Protein AF-A0A0F4YRK4-F1 (afdb_monomer_lite)

Sequence (202 aa):
MFDPAYMRRYLRVLYQGEFHKFCKPNEAAALVVSEIYHEVLSYWKWRMVKNECEYVKDVHGRFQDSIRQGERLPPVYYCALDALELLLANEVIHWNNFLFQAIAKRPGFRHHWRVSRRDAESVFLQRQTPANTKEAFDKDPLDWCLIQLLGSQEAQTNFDHAMLIAFLQNHLDTSSKEEKARVDEILYQKLSDWQLFMKCLP

Foldseek 3Di:
DDDPVVVVVVVVQLPPFCLLVPDDPVRNVVVVVVVVVVVVVLVVLVVVLVVLVVVLVVVCVVCVVVDDPPDDDDPVSVVSVVVSQVSLLVVLLVLLVVLVVVLCRFPLNVVQWDWDDPDPHDIDIDGPDDLPDPVNCVVQVLVSLSNLLSDRPPPPPGDDNVVSVVVNVVCLVPDDPSSVCSCPPVSVVSVVSSVVSVVVHD

Radius of gyration: 20.2 Å; chains: 1; bounding box: 54×47×51 Å

Organism: Rasamsonia emersonii (strain ATCC 16479 / CBS 393.64 / IMI 116815) (NCBI:txid1408163)

pLDDT: mean 85.25, std 8.9, range [46.38, 96.0]

Structure (mmCIF, N/CA/C/O backbone):
data_AF-A0A0F4YRK4-F1
#
_entry.id   AF-A0A0F4YRK4-F1
#
loop_
_atom_site.group_PDB
_atom_site.id
_atom_site.type_symbol
_atom_site.label_atom_id
_atom_site.label_alt_id
_atom_site.label_comp_id
_atom_site.label_asym_id
_atom_site.label_entity_id
_atom_site.label_seq_id
_atom_site.pdbx_PDB_ins_code
_atom_site.Cartn_x
_atom_site.Cartn_y
_atom_site.Cartn_z
_atom_site.occupancy
_atom_site.B_iso_or_equiv
_atom_site.auth_seq_id
_atom_site.auth_comp_id
_atom_site.auth_asym_id
_atom_site.auth_atom_id
_atom_site.pdbx_PDB_model_num
ATOM 1 N N . MET A 1 1 ? -8.217 -23.974 4.076 1.00 46.38 1 MET A N 1
ATOM 2 C CA . MET A 1 1 ? -7.535 -25.026 3.290 1.00 46.38 1 MET A CA 1
ATOM 3 C C . MET A 1 1 ? -6.998 -24.357 2.034 1.00 46.38 1 MET A C 1
ATOM 5 O O . MET A 1 1 ? -7.797 -23.795 1.301 1.00 46.38 1 MET A O 1
ATOM 9 N N . PHE A 1 2 ? -5.675 -24.290 1.858 1.00 61.16 2 PHE A N 1
ATOM 10 C CA . PHE A 1 2 ? -5.059 -23.645 0.690 1.00 61.16 2 PHE A CA 1
ATOM 11 C C . PHE A 1 2 ? -5.323 -24.483 -0.566 1.00 61.16 2 PHE A C 1
ATOM 13 O O . PHE A 1 2 ? -5.005 -25.671 -0.572 1.00 61.16 2 PHE A O 1
ATOM 20 N N . ASP A 1 3 ? -5.894 -23.881 -1.611 1.00 82.94 3 ASP A N 1
ATOM 21 C CA . ASP A 1 3 ? -6.058 -24.536 -2.911 1.00 82.94 3 ASP A CA 1
ATOM 22 C C . ASP A 1 3 ? -4.687 -24.678 -3.614 1.00 82.94 3 ASP A C 1
ATOM 24 O O . ASP A 1 3 ? -4.018 -23.671 -3.884 1.00 82.94 3 ASP A O 1
ATOM 28 N N . PRO A 1 4 ? -4.238 -25.905 -3.943 1.00 84.19 4 PRO A N 1
ATOM 29 C CA . PRO A 1 4 ? -2.977 -26.120 -4.648 1.00 84.19 4 PRO A CA 1
ATOM 30 C C . PRO A 1 4 ? -2.921 -25.485 -6.045 1.00 84.19 4 PRO A C 1
ATOM 32 O O . PRO A 1 4 ? -1.828 -25.200 -6.545 1.00 84.19 4 PRO A O 1
ATOM 35 N N . ALA A 1 5 ? -4.058 -25.297 -6.725 1.00 86.19 5 ALA A N 1
ATOM 36 C CA . ALA A 1 5 ? -4.077 -24.623 -8.023 1.00 86.19 5 ALA A CA 1
ATOM 37 C C . ALA A 1 5 ? -3.799 -23.121 -7.862 1.00 86.19 5 ALA A C 1
ATOM 39 O O . ALA A 1 5 ? -2.906 -22.596 -8.536 1.00 86.19 5 ALA A O 1
ATOM 40 N N . TYR A 1 6 ? -4.464 -22.472 -6.903 1.00 81.94 6 TYR A N 1
ATOM 41 C CA . TYR A 1 6 ? -4.182 -21.095 -6.501 1.00 81.94 6 TYR A CA 1
ATOM 42 C C . TYR A 1 6 ? -2.709 -20.882 -6.128 1.00 81.94 6 TYR A C 1
ATOM 44 O O . TYR A 1 6 ? -2.057 -20.014 -6.706 1.00 81.94 6 TYR A O 1
ATOM 52 N N . MET A 1 7 ? -2.135 -21.716 -5.249 1.00 82.19 7 MET A N 1
ATOM 53 C CA . MET A 1 7 ? -0.735 -21.545 -4.823 1.00 82.19 7 MET A CA 1
ATOM 54 C C . MET A 1 7 ? 0.253 -21.668 -5.989 1.00 82.19 7 MET A C 1
ATOM 56 O O . MET A 1 7 ? 1.203 -20.893 -6.081 1.00 82.19 7 MET A O 1
ATOM 60 N N . ARG A 1 8 ? 0.020 -22.588 -6.934 1.00 84.88 8 ARG A N 1
ATOM 61 C CA . ARG A 1 8 ? 0.864 -22.710 -8.136 1.00 84.88 8 ARG A CA 1
ATOM 62 C C . ARG A 1 8 ? 0.773 -21.485 -9.042 1.00 84.88 8 ARG A C 1
ATOM 64 O O . ARG A 1 8 ? 1.795 -21.062 -9.584 1.00 84.88 8 ARG A O 1
ATOM 71 N N . ARG A 1 9 ? -0.423 -20.911 -9.207 1.00 85.44 9 ARG A N 1
ATOM 72 C CA . ARG A 1 9 ? -0.602 -19.649 -9.938 1.00 85.44 9 ARG A CA 1
ATOM 73 C C . ARG A 1 9 ? 0.126 -18.510 -9.225 1.00 85.44 9 ARG A C 1
ATOM 75 O O . ARG A 1 9 ? 0.908 -17.823 -9.869 1.00 85.44 9 ARG A O 1
ATOM 82 N N . TYR A 1 10 ? -0.077 -18.360 -7.918 1.00 82.12 10 TYR A N 1
ATOM 83 C CA . TYR A 1 10 ? 0.536 -17.304 -7.113 1.00 82.12 10 TYR A CA 1
ATOM 84 C C . TYR A 1 10 ? 2.069 -17.337 -7.187 1.00 82.12 10 TYR A C 1
ATOM 86 O O . TYR A 1 10 ? 2.702 -16.332 -7.509 1.00 82.12 10 TYR A O 1
ATOM 94 N N . LEU A 1 11 ? 2.668 -18.522 -7.020 1.00 83.56 11 LEU A N 1
ATOM 95 C CA . LEU A 1 11 ? 4.110 -18.716 -7.193 1.00 83.56 11 LEU A CA 1
ATOM 96 C C . LEU A 1 11 ? 4.576 -18.334 -8.601 1.00 83.56 11 LEU A C 1
ATOM 98 O O . LEU A 1 11 ? 5.602 -17.678 -8.750 1.00 83.56 11 LEU A O 1
ATOM 102 N N . ARG A 1 12 ? 3.815 -18.691 -9.643 1.00 85.19 12 ARG A N 1
ATOM 103 C CA . ARG A 1 12 ? 4.156 -18.306 -11.017 1.00 85.19 12 ARG A CA 1
ATOM 104 C C . ARG A 1 12 ? 4.221 -16.789 -11.172 1.00 85.19 12 ARG A C 1
ATOM 106 O O . ARG A 1 12 ? 5.159 -16.322 -11.805 1.00 85.19 12 ARG A O 1
ATOM 113 N N . VAL A 1 13 ? 3.273 -16.042 -10.600 1.00 83.50 13 VAL A N 1
ATOM 114 C CA . VAL A 1 13 ? 3.268 -14.567 -10.652 1.00 83.50 13 VAL A CA 1
ATOM 115 C C . VAL A 1 13 ? 4.429 -13.982 -9.839 1.00 83.50 13 VAL A C 1
ATOM 117 O O . VAL A 1 13 ? 5.105 -13.066 -10.302 1.00 83.50 13 VAL A O 1
ATOM 120 N N . LEU A 1 14 ? 4.749 -14.553 -8.673 1.00 81.31 14 LEU A N 1
ATOM 121 C CA . LEU A 1 14 ? 5.914 -14.143 -7.877 1.00 81.31 14 LEU A CA 1
ATOM 122 C C . LEU A 1 14 ? 7.236 -14.264 -8.650 1.00 81.31 14 LEU A C 1
ATOM 124 O O . LEU A 1 14 ? 8.085 -13.378 -8.560 1.00 81.31 14 LEU A O 1
ATOM 128 N N . TYR A 1 15 ? 7.389 -15.322 -9.447 1.00 80.88 15 TYR A N 1
ATOM 129 C CA . TYR A 1 15 ? 8.585 -15.573 -10.251 1.00 80.88 15 TYR A CA 1
ATOM 130 C C . TYR A 1 15 ? 8.604 -14.850 -11.613 1.00 80.88 15 TYR A C 1
ATOM 132 O O . TYR A 1 15 ? 9.520 -15.074 -12.398 1.00 80.88 15 TYR A O 1
ATOM 140 N N . GLN A 1 16 ? 7.653 -13.966 -11.934 1.00 80.19 16 GLN A N 1
ATOM 141 C CA . GLN A 1 16 ? 7.680 -13.245 -13.220 1.00 80.19 16 GLN A CA 1
ATOM 142 C C . GLN A 1 16 ? 8.807 -12.201 -13.310 1.00 80.19 16 GLN A C 1
ATOM 144 O O . GLN A 1 16 ? 9.336 -11.957 -14.394 1.00 80.19 16 GLN A O 1
ATOM 149 N N . GLY A 1 17 ? 9.187 -11.577 -12.189 1.00 72.69 17 GLY A N 1
ATOM 150 C CA . GLY A 1 17 ? 10.262 -10.578 -12.139 1.00 72.69 17 GLY A CA 1
ATOM 151 C C . GLY A 1 17 ? 11.647 -11.211 -12.193 1.00 72.69 17 GLY A C 1
ATOM 152 O O . GLY A 1 17 ? 11.831 -12.324 -11.733 1.00 72.69 17 GLY A O 1
ATOM 153 N N . GLU A 1 18 ? 12.667 -10.516 -12.694 1.00 72.88 18 GLU A N 1
ATOM 154 C CA . GLU A 1 18 ? 14.013 -11.107 -12.809 1.00 72.88 18 GLU A CA 1
ATOM 155 C C . GLU A 1 18 ? 14.786 -11.213 -11.497 1.00 72.88 18 GLU A C 1
ATOM 157 O O . GLU A 1 18 ? 15.836 -11.847 -11.464 1.00 72.88 18 GLU A O 1
ATOM 162 N N . PHE A 1 19 ? 14.270 -10.632 -10.414 1.00 75.56 19 PHE A N 1
ATOM 163 C CA . PHE A 1 19 ? 14.945 -10.606 -9.120 1.00 75.56 19 PHE A CA 1
ATOM 164 C C . PHE A 1 19 ? 15.345 -12.009 -8.638 1.00 75.56 19 PHE A C 1
ATOM 166 O O . PHE A 1 19 ? 16.487 -12.219 -8.237 1.00 75.56 19 PHE A O 1
ATOM 173 N N . HIS A 1 20 ? 14.457 -12.996 -8.793 1.00 76.19 20 HIS A N 1
ATOM 174 C CA . HIS A 1 20 ? 14.733 -14.382 -8.404 1.00 76.19 20 HIS A CA 1
ATOM 175 C C . HIS A 1 20 ? 15.895 -15.023 -9.181 1.00 76.19 20 HIS A C 1
ATOM 177 O O . HIS A 1 20 ? 16.518 -15.946 -8.667 1.00 76.19 20 HIS A O 1
ATOM 183 N N . LYS A 1 21 ? 16.208 -14.549 -10.398 1.00 77.19 21 LYS A N 1
ATOM 184 C CA . LYS A 1 21 ? 17.313 -15.082 -11.215 1.00 77.19 21 LYS A CA 1
ATOM 185 C C . LYS A 1 21 ? 18.681 -14.747 -10.614 1.00 77.19 21 LYS A C 1
ATOM 187 O O . LYS A 1 21 ? 19.657 -15.432 -10.897 1.00 77.19 21 LYS A O 1
ATOM 192 N N . PHE A 1 22 ? 18.753 -13.700 -9.792 1.00 76.31 22 PHE A N 1
ATOM 193 C CA . PHE A 1 22 ? 19.969 -13.285 -9.086 1.00 76.31 22 PHE A CA 1
ATOM 194 C C . PHE A 1 22 ? 20.112 -13.950 -7.710 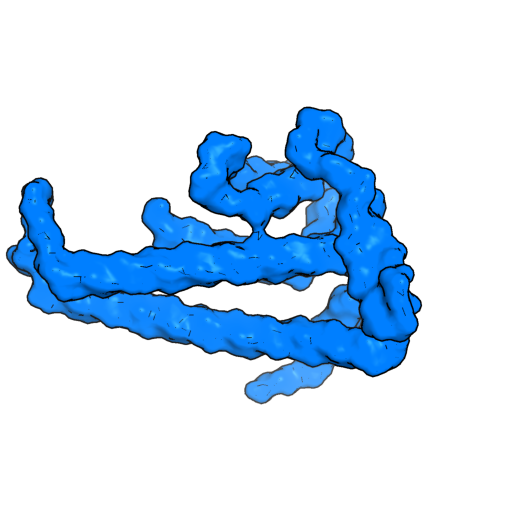1.00 76.31 22 PHE A C 1
ATOM 196 O O . PHE A 1 22 ? 21.156 -13.814 -7.061 1.00 76.31 22 PHE A O 1
ATOM 203 N N . CYS A 1 23 ? 19.074 -14.667 -7.274 1.00 78.12 23 CYS A N 1
ATOM 204 C CA . CYS A 1 23 ? 19.031 -15.366 -6.004 1.00 78.12 23 CYS A CA 1
ATOM 205 C C . CYS A 1 23 ? 19.587 -16.786 -6.137 1.00 78.12 23 CYS A C 1
ATOM 207 O O . CYS A 1 23 ? 19.276 -17.517 -7.078 1.00 78.12 23 CYS A O 1
ATOM 209 N N . LYS A 1 24 ? 20.364 -17.217 -5.144 1.00 82.19 24 LYS A N 1
ATOM 210 C CA . LYS A 1 24 ? 20.675 -18.638 -4.941 1.00 82.19 24 LYS A CA 1
ATOM 211 C C . LYS A 1 24 ? 19.379 -19.409 -4.634 1.00 82.19 24 LYS A C 1
ATOM 213 O O . LYS A 1 24 ? 18.435 -18.805 -4.126 1.00 82.19 24 LYS A O 1
ATOM 218 N N . PRO A 1 25 ? 19.321 -20.739 -4.835 1.00 79.50 25 PRO A N 1
ATOM 219 C CA . PRO A 1 25 ? 18.115 -21.526 -4.552 1.00 79.50 25 PRO A CA 1
ATOM 220 C C . PRO A 1 25 ? 17.529 -21.297 -3.147 1.00 79.50 25 PRO A C 1
ATOM 222 O O . PRO A 1 25 ? 16.326 -21.089 -3.009 1.00 79.50 25 PRO A O 1
ATOM 225 N N . ASN A 1 26 ? 18.381 -21.230 -2.117 1.00 80.19 26 ASN A N 1
ATOM 226 C CA . ASN A 1 26 ? 17.947 -20.955 -0.741 1.00 80.19 26 ASN A CA 1
ATOM 227 C C . ASN A 1 26 ? 17.416 -19.522 -0.562 1.00 80.19 26 ASN A C 1
ATOM 229 O O . ASN A 1 26 ? 16.442 -19.316 0.154 1.00 80.19 26 ASN A O 1
ATOM 233 N N . GLU A 1 27 ? 18.017 -18.538 -1.236 1.00 77.88 27 GLU A N 1
ATOM 234 C CA . GLU A 1 27 ? 17.568 -17.138 -1.215 1.00 77.88 27 GLU A CA 1
ATOM 235 C C . GLU A 1 27 ? 16.207 -17.001 -1.926 1.00 77.88 27 GLU A C 1
ATOM 237 O O . GLU A 1 27 ? 15.300 -16.345 -1.423 1.00 77.88 27 GLU A O 1
ATOM 242 N N . ALA A 1 28 ? 16.019 -17.681 -3.062 1.00 77.88 28 ALA A N 1
ATOM 243 C CA . ALA A 1 28 ? 14.752 -17.699 -3.790 1.00 77.88 28 ALA A CA 1
ATOM 244 C C . ALA A 1 28 ? 13.630 -18.369 -2.978 1.00 77.88 28 ALA A C 1
ATOM 246 O O . ALA A 1 28 ? 12.495 -17.891 -2.986 1.00 77.88 28 ALA A O 1
ATOM 247 N N . ALA A 1 29 ? 13.943 -19.447 -2.251 1.00 79.88 29 ALA A N 1
ATOM 248 C CA . ALA A 1 29 ? 13.012 -20.069 -1.315 1.00 79.88 29 ALA A CA 1
ATOM 249 C C . ALA A 1 29 ? 12.668 -19.126 -0.150 1.00 79.88 29 ALA A C 1
ATOM 251 O O . ALA A 1 29 ? 11.495 -18.988 0.195 1.00 79.88 29 ALA A O 1
ATOM 252 N N . ALA A 1 30 ? 13.659 -18.424 0.408 1.00 81.06 30 ALA A N 1
ATOM 253 C CA . ALA A 1 30 ? 13.445 -17.447 1.472 1.00 81.06 30 ALA A CA 1
ATOM 254 C C . ALA A 1 30 ? 12.530 -16.293 1.032 1.00 81.06 30 ALA A C 1
ATOM 256 O O . ALA A 1 30 ? 11.686 -15.865 1.814 1.00 81.06 30 ALA A O 1
ATOM 257 N N . LEU A 1 31 ? 12.625 -15.833 -0.222 1.00 78.88 31 LEU A N 1
ATOM 258 C CA . LEU A 1 31 ? 11.700 -14.834 -0.768 1.00 78.88 31 LEU A CA 1
ATOM 259 C C . LEU A 1 31 ? 10.260 -15.338 -0.797 1.00 78.88 31 LEU A C 1
ATOM 261 O O . LEU A 1 31 ? 9.360 -14.624 -0.371 1.00 78.88 31 LEU A O 1
ATOM 265 N N . VAL A 1 32 ? 10.036 -16.570 -1.254 1.00 80.38 32 VAL A N 1
ATOM 266 C CA . VAL A 1 32 ? 8.692 -17.162 -1.271 1.00 80.38 32 VAL A CA 1
ATOM 267 C C . VAL A 1 32 ? 8.142 -17.320 0.142 1.00 80.38 32 VAL A C 1
ATOM 269 O O . VAL A 1 32 ? 6.997 -16.951 0.396 1.00 80.38 32 VAL A O 1
ATOM 272 N N . VAL A 1 33 ? 8.951 -17.839 1.070 1.00 83.56 33 VAL A N 1
ATOM 273 C CA . VAL A 1 33 ? 8.561 -17.971 2.481 1.00 83.56 33 VAL A CA 1
ATOM 274 C C . VAL A 1 33 ? 8.233 -16.606 3.070 1.00 83.56 33 VAL A C 1
ATOM 276 O O . VAL A 1 33 ? 7.227 -16.474 3.758 1.00 83.56 33 VAL A O 1
ATOM 279 N N . SER A 1 34 ? 9.039 -15.590 2.761 1.00 82.56 34 SER A N 1
ATOM 280 C CA . SER A 1 34 ? 8.800 -14.218 3.185 1.00 82.56 34 SER A CA 1
ATOM 281 C C . SER A 1 34 ? 7.459 -13.707 2.659 1.00 82.56 34 SER A C 1
ATOM 283 O O . SER A 1 34 ? 6.650 -13.251 3.453 1.00 82.56 34 SER A O 1
ATOM 285 N N . GLU A 1 35 ? 7.158 -13.835 1.366 1.00 81.19 35 GLU A N 1
ATOM 286 C CA . GLU A 1 35 ? 5.872 -13.393 0.802 1.00 81.19 35 GLU A CA 1
ATOM 287 C C . GLU A 1 35 ? 4.681 -14.113 1.453 1.00 81.19 35 GLU A C 1
ATOM 289 O O . GLU A 1 35 ? 3.730 -13.461 1.868 1.00 81.19 35 GLU A O 1
ATOM 294 N N . ILE A 1 36 ? 4.748 -15.437 1.635 1.00 83.06 36 ILE A N 1
ATOM 295 C CA . ILE A 1 36 ? 3.687 -16.200 2.321 1.00 83.06 36 ILE A CA 1
ATOM 296 C C . ILE A 1 36 ? 3.531 -15.743 3.775 1.00 83.06 36 ILE A C 1
ATOM 298 O O . ILE A 1 36 ? 2.413 -15.580 4.262 1.00 83.06 36 ILE A O 1
ATOM 302 N N . TYR A 1 37 ? 4.645 -15.537 4.476 1.00 85.25 37 TYR A N 1
ATOM 303 C CA . TYR A 1 37 ? 4.639 -15.046 5.847 1.00 85.25 37 TYR A CA 1
ATOM 304 C C . TYR A 1 37 ? 3.976 -13.667 5.942 1.00 85.25 37 TYR A C 1
ATOM 306 O O . TYR A 1 37 ? 3.164 -13.453 6.838 1.00 85.25 37 TYR A O 1
ATOM 314 N N . HIS A 1 38 ? 4.238 -12.768 4.989 1.00 82.38 38 HIS A N 1
ATOM 315 C CA . HIS A 1 38 ? 3.577 -11.465 4.922 1.00 82.38 38 HIS A CA 1
ATOM 316 C C . HIS A 1 38 ? 2.070 -11.580 4.667 1.00 82.38 38 HIS A C 1
ATOM 318 O O . HIS A 1 38 ? 1.310 -10.869 5.313 1.00 82.38 38 HIS A O 1
ATOM 324 N N . GLU A 1 39 ? 1.613 -12.492 3.805 1.00 82.12 39 GLU A N 1
ATOM 325 C CA . GLU A 1 39 ? 0.171 -12.727 3.605 1.00 82.12 39 GLU A CA 1
ATOM 326 C C . GLU A 1 39 ? -0.509 -13.216 4.899 1.00 82.12 39 GLU A C 1
ATOM 328 O O . GLU A 1 39 ? -1.599 -12.769 5.260 1.00 82.12 39 GLU A O 1
ATOM 333 N N . VAL A 1 40 ? 0.160 -14.094 5.656 1.00 86.38 40 VAL A N 1
ATOM 334 C CA . VAL A 1 40 ? -0.334 -14.545 6.967 1.00 86.38 40 VAL A CA 1
ATOM 335 C C . VAL A 1 40 ? -0.350 -13.393 7.970 1.00 86.38 40 VAL A C 1
ATOM 337 O O . VAL A 1 40 ? -1.345 -13.212 8.669 1.00 86.38 40 VAL A O 1
ATOM 340 N N . LEU A 1 41 ? 0.723 -12.602 8.047 1.00 85.06 41 LEU A N 1
ATOM 341 C CA . LEU A 1 41 ? 0.769 -11.427 8.914 1.00 85.06 41 LEU A CA 1
ATOM 342 C C . LEU A 1 41 ? -0.330 -10.424 8.560 1.00 85.06 41 LEU A C 1
ATOM 344 O O . LEU A 1 41 ? -1.026 -9.980 9.467 1.00 85.06 41 LEU A O 1
ATOM 348 N N . SER A 1 42 ? -0.536 -10.132 7.274 1.00 83.19 42 SER A N 1
ATOM 349 C CA . SER A 1 42 ? -1.605 -9.258 6.777 1.00 83.19 42 SER A CA 1
ATOM 350 C C . SER A 1 42 ? -2.968 -9.696 7.315 1.00 83.19 42 SER A C 1
ATOM 352 O O . SER A 1 42 ? -3.693 -8.890 7.900 1.00 83.19 42 SER A O 1
ATOM 354 N N . TYR A 1 43 ? -3.284 -10.994 7.249 1.00 86.50 43 TYR A N 1
ATOM 355 C CA . TYR A 1 43 ? -4.513 -11.533 7.837 1.00 86.50 43 TYR A CA 1
ATOM 356 C C . TYR A 1 43 ? -4.636 -11.237 9.343 1.00 86.50 43 TYR A C 1
ATOM 358 O O . TYR A 1 43 ? -5.689 -10.796 9.812 1.00 86.50 43 TYR A O 1
ATOM 366 N N . TRP A 1 44 ? -3.570 -11.457 10.118 1.00 88.81 44 TRP A N 1
ATOM 367 C CA . TRP A 1 44 ? -3.578 -11.173 11.558 1.00 88.81 44 TRP A CA 1
ATOM 368 C C . TRP A 1 44 ? -3.713 -9.680 11.861 1.00 88.81 44 TRP A C 1
ATOM 370 O O . TRP A 1 44 ? -4.424 -9.318 12.798 1.00 88.81 44 TRP A O 1
ATOM 380 N N . LYS A 1 45 ? -3.075 -8.818 11.065 1.00 87.19 45 LYS A N 1
ATOM 381 C CA . LYS A 1 45 ? -3.180 -7.358 11.174 1.00 87.19 45 LYS A CA 1
ATOM 382 C C . LYS A 1 45 ? -4.598 -6.877 10.903 1.00 87.19 45 LYS A C 1
ATOM 384 O O . LYS A 1 45 ? -5.169 -6.185 11.740 1.00 87.19 45 LYS A O 1
ATOM 389 N N . TRP A 1 46 ? -5.218 -7.344 9.823 1.00 87.88 46 TRP A N 1
ATOM 390 C CA . TRP A 1 46 ? -6.623 -7.059 9.535 1.00 87.88 46 TRP A CA 1
ATOM 391 C C . TRP A 1 46 ? -7.560 -7.533 10.644 1.00 87.88 46 TRP A C 1
ATOM 393 O O . TRP A 1 46 ? -8.509 -6.836 11.000 1.00 87.88 46 TRP A O 1
ATOM 403 N N . ARG A 1 47 ? -7.279 -8.697 11.240 1.00 92.00 47 ARG A N 1
ATOM 404 C CA . ARG A 1 47 ? -8.037 -9.179 12.397 1.00 92.00 47 ARG A CA 1
ATOM 405 C C . ARG A 1 47 ? -7.887 -8.258 13.611 1.00 92.00 47 ARG A C 1
ATOM 407 O O . ARG A 1 47 ? -8.880 -8.014 14.285 1.00 92.00 47 ARG A O 1
ATOM 414 N N . MET A 1 48 ? -6.685 -7.750 13.884 1.00 91.06 48 MET A N 1
ATOM 415 C CA . MET A 1 48 ? -6.460 -6.781 14.964 1.00 91.06 48 MET A CA 1
ATOM 416 C C . MET A 1 48 ? -7.211 -5.473 14.709 1.00 91.06 48 MET A C 1
ATOM 418 O O . MET A 1 48 ? -7.961 -5.047 15.579 1.00 91.06 48 MET A O 1
ATOM 422 N N . VAL A 1 49 ? -7.102 -4.899 13.506 1.00 91.25 49 VAL A N 1
ATOM 423 C CA . VAL A 1 49 ? -7.843 -3.680 13.137 1.00 91.25 49 VAL A CA 1
ATOM 424 C C . VAL A 1 49 ? -9.344 -3.876 13.302 1.00 91.25 49 VAL A C 1
ATOM 426 O O . VAL A 1 49 ? -10.005 -3.048 13.918 1.00 91.25 49 VAL A O 1
ATOM 429 N N . LYS A 1 50 ? -9.884 -5.004 12.829 1.00 93.19 50 LYS A N 1
ATOM 430 C CA . LYS A 1 50 ? -11.299 -5.327 13.017 1.00 93.19 50 LYS A CA 1
ATOM 431 C C . LYS A 1 50 ? -11.689 -5.330 14.500 1.00 93.19 50 LYS A C 1
ATOM 433 O O . LYS A 1 50 ? -12.698 -4.724 14.849 1.00 93.19 50 LYS A O 1
ATOM 438 N N . ASN A 1 51 ? -10.912 -6.005 15.347 1.00 94.69 51 ASN A N 1
ATOM 439 C CA . ASN A 1 51 ? -11.198 -6.088 16.779 1.00 94.69 51 ASN A CA 1
ATOM 440 C C . ASN A 1 51 ? -11.170 -4.701 17.444 1.00 94.69 51 ASN A C 1
ATOM 442 O O . ASN A 1 51 ? -12.051 -4.402 18.245 1.00 94.69 51 ASN A O 1
ATOM 446 N N . GLU A 1 52 ? -10.201 -3.849 17.098 1.00 94.12 52 GLU A N 1
ATOM 447 C CA . GLU A 1 52 ? -10.129 -2.480 17.628 1.00 94.12 52 GLU A CA 1
ATOM 448 C C . GLU A 1 52 ? -11.299 -1.617 17.139 1.00 94.12 52 GLU A C 1
ATOM 450 O O . GLU A 1 52 ? -11.901 -0.890 17.924 1.00 94.12 52 GLU A O 1
ATOM 455 N N . CYS A 1 53 ? -11.709 -1.743 15.872 1.00 94.19 53 CYS A N 1
ATOM 456 C CA . CYS A 1 53 ? -12.911 -1.071 15.375 1.00 94.19 53 CYS A CA 1
ATOM 457 C C . CYS A 1 53 ? -14.181 -1.527 16.115 1.00 94.19 53 CYS A C 1
ATOM 459 O O . CYS A 1 53 ? -15.035 -0.701 16.441 1.00 94.19 53 CYS A O 1
ATOM 461 N N . GLU A 1 54 ? -14.323 -2.830 16.382 1.00 96.00 54 GLU A N 1
ATOM 462 C CA . GLU A 1 54 ? -15.434 -3.375 17.174 1.00 96.00 54 GLU A CA 1
ATOM 463 C C . GLU A 1 54 ? -15.400 -2.839 18.612 1.00 96.00 54 GLU A C 1
ATOM 465 O O . GLU A 1 54 ? -16.429 -2.400 19.123 1.00 96.00 54 GLU A O 1
ATOM 470 N N . TYR A 1 55 ? -14.219 -2.766 19.227 1.00 95.38 55 TYR A N 1
ATOM 471 C CA . TYR A 1 55 ? -14.045 -2.188 20.557 1.00 95.38 55 TYR A CA 1
ATOM 472 C C . TYR A 1 55 ? -14.427 -0.702 20.605 1.00 95.38 55 TYR A C 1
ATOM 474 O O . TYR A 1 55 ? -15.218 -0.297 21.457 1.00 95.38 55 TYR A O 1
ATOM 482 N N . VAL A 1 56 ? -13.941 0.113 19.662 1.00 94.94 56 VAL A N 1
ATOM 483 C CA . VAL A 1 56 ? -14.311 1.534 19.546 1.00 94.94 56 VAL A CA 1
ATOM 484 C C . VAL A 1 56 ? -15.820 1.690 19.370 1.00 94.94 56 VAL A C 1
ATOM 486 O O . VAL A 1 56 ? -16.428 2.539 20.023 1.00 94.94 56 VAL A O 1
ATOM 489 N N . LYS A 1 57 ? -16.447 0.852 18.537 1.00 95.25 57 LYS A N 1
ATOM 490 C CA . LYS A 1 57 ? -17.900 0.855 18.326 1.00 95.25 57 LYS A CA 1
ATOM 491 C C . LYS A 1 57 ? -18.668 0.522 19.608 1.00 95.25 57 LYS A C 1
ATOM 493 O O . LYS A 1 57 ? -19.656 1.192 19.912 1.00 95.25 57 LYS A O 1
ATOM 498 N N . ASP A 1 58 ? -18.213 -0.469 20.366 1.00 95.69 58 ASP A N 1
ATOM 499 C CA . ASP A 1 58 ? -18.824 -0.854 21.639 1.00 95.69 58 ASP A CA 1
ATOM 500 C C . ASP A 1 58 ? -18.690 0.256 22.689 1.00 95.69 58 ASP A C 1
ATOM 502 O O . ASP A 1 58 ? -19.645 0.554 23.410 1.00 95.69 58 ASP A O 1
ATOM 506 N N . VAL A 1 59 ? -17.524 0.904 22.767 1.00 93.75 59 VAL A N 1
ATOM 507 C CA . VAL A 1 59 ? -17.300 2.045 23.665 1.00 93.75 59 VAL A CA 1
ATOM 508 C C . VAL A 1 59 ? -18.162 3.234 23.244 1.00 93.75 59 VAL A C 1
ATOM 510 O O . VAL A 1 59 ? -18.834 3.814 24.095 1.00 93.75 59 VAL A O 1
ATOM 513 N N . HIS A 1 60 ? -18.224 3.557 21.950 1.00 93.69 60 HIS A N 1
ATOM 514 C CA . HIS A 1 60 ? -19.116 4.595 21.432 1.00 93.69 60 HIS A CA 1
ATOM 515 C C . HIS A 1 60 ? -20.568 4.325 21.843 1.00 93.69 60 HIS A C 1
ATOM 517 O O . HIS A 1 60 ? -21.211 5.203 22.407 1.00 93.69 60 HIS A O 1
ATOM 523 N N . GLY A 1 61 ? -21.068 3.100 21.646 1.00 93.75 61 GLY A N 1
ATOM 524 C CA . GLY A 1 61 ? -22.435 2.726 22.022 1.00 93.75 61 GLY A CA 1
ATOM 525 C C . GLY A 1 61 ? -22.747 2.918 23.512 1.00 93.75 61 GLY A C 1
ATOM 526 O O . GLY A 1 61 ? -23.873 3.257 23.859 1.00 93.75 61 GLY A O 1
ATOM 527 N N . ARG A 1 62 ? -21.756 2.763 24.401 1.00 92.81 62 ARG A N 1
ATOM 528 C CA . ARG A 1 62 ? -21.915 2.997 25.852 1.00 92.81 62 ARG A CA 1
ATOM 529 C C . ARG A 1 62 ? -21.953 4.473 26.232 1.00 92.81 62 ARG A C 1
ATOM 531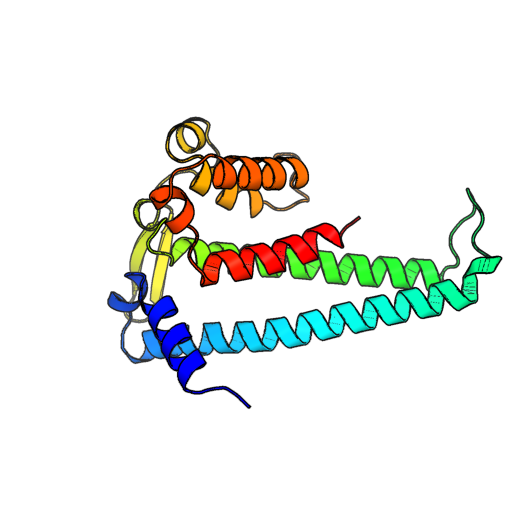 O O . ARG A 1 62 ? -22.548 4.821 27.247 1.00 92.81 62 ARG A O 1
ATOM 538 N N . PHE A 1 63 ? -21.277 5.319 25.462 1.00 90.06 63 PHE A N 1
ATOM 539 C CA . PHE A 1 63 ? -21.073 6.729 25.784 1.00 90.06 63 PHE A CA 1
ATOM 540 C C . PHE A 1 63 ? -21.797 7.688 24.835 1.00 90.06 63 PHE A C 1
ATOM 542 O O . PHE A 1 63 ? -21.662 8.898 24.998 1.00 90.06 63 PHE A O 1
ATOM 549 N N . GLN A 1 64 ? -22.576 7.180 23.878 1.00 88.88 64 GLN A N 1
ATOM 550 C CA . GLN A 1 64 ? -23.231 7.969 22.835 1.00 88.88 64 GLN A CA 1
ATOM 551 C C . GLN A 1 64 ? -24.057 9.130 23.410 1.00 88.88 64 GLN A C 1
ATOM 553 O O . GLN A 1 64 ? -23.950 10.254 22.927 1.00 88.88 64 GLN A O 1
ATOM 558 N N . ASP A 1 65 ? -24.794 8.894 24.497 1.00 89.44 65 ASP A N 1
ATOM 559 C CA . ASP A 1 65 ? -25.616 9.920 25.159 1.00 89.44 65 ASP A CA 1
ATOM 560 C C . ASP A 1 65 ? -24.789 10.999 25.887 1.00 89.44 65 ASP A C 1
ATOM 562 O O . ASP A 1 65 ? -25.298 12.063 26.245 1.00 89.44 65 ASP A O 1
ATOM 566 N N . SER A 1 66 ? -23.503 10.726 26.126 1.00 85.94 66 SER A N 1
ATOM 567 C CA . SER A 1 66 ? -22.547 11.631 26.776 1.00 85.94 66 SER A CA 1
ATOM 568 C C . SER A 1 66 ? -21.702 12.431 25.778 1.00 85.94 66 SER A C 1
ATOM 570 O O . SER A 1 66 ? -20.900 13.259 26.200 1.00 85.94 66 SER A O 1
ATOM 572 N N . ILE A 1 67 ? -21.843 12.194 24.470 1.00 87.56 67 ILE A N 1
ATOM 573 C CA . ILE A 1 67 ? -21.096 12.912 23.432 1.00 87.56 67 ILE A CA 1
ATOM 574 C C . ILE A 1 67 ? -21.938 14.100 22.963 1.00 87.56 67 ILE A C 1
ATOM 576 O O . ILE A 1 67 ? -22.977 13.936 22.325 1.00 87.56 67 ILE A O 1
ATOM 580 N N . ARG A 1 68 ? -21.481 15.316 23.268 1.00 88.56 68 ARG A N 1
ATOM 581 C CA . ARG A 1 68 ? -22.122 16.567 22.844 1.00 88.56 68 ARG A CA 1
ATOM 582 C C . ARG A 1 68 ? -21.170 17.393 21.998 1.00 88.56 68 ARG A C 1
ATOM 584 O O . ARG A 1 68 ? -19.964 17.419 22.235 1.00 88.56 68 ARG A O 1
ATOM 591 N N . GLN A 1 69 ? -21.717 18.090 21.009 1.00 86.44 69 GLN A N 1
ATOM 592 C CA . GLN A 1 69 ? -20.923 18.936 20.126 1.00 86.44 69 GLN A CA 1
ATOM 593 C C . GLN A 1 69 ? -20.224 20.045 20.928 1.00 86.44 69 GLN A C 1
ATOM 595 O O . GLN A 1 69 ? -20.868 20.779 21.672 1.00 86.44 69 GLN A O 1
ATOM 600 N N . GLY A 1 70 ? -18.904 20.165 20.764 1.00 86.69 70 GLY A N 1
ATOM 601 C CA . GLY A 1 70 ? -18.080 21.164 21.454 1.00 86.69 70 GLY A CA 1
ATOM 602 C C . GLY A 1 70 ? -17.647 20.783 22.876 1.00 86.69 70 GLY A C 1
ATOM 603 O O . GLY A 1 70 ? -16.797 21.469 23.441 1.00 86.69 70 GLY A O 1
ATOM 604 N N . GLU A 1 71 ? -18.169 19.692 23.444 1.00 89.12 71 GLU A N 1
ATOM 605 C CA . GLU A 1 71 ? -17.692 19.149 24.719 1.00 89.12 71 GLU A CA 1
ATOM 606 C C . GLU A 1 71 ? -16.551 18.145 24.498 1.00 89.12 71 GLU A C 1
ATOM 608 O O . GLU A 1 71 ? -16.378 17.579 23.416 1.00 89.12 71 GLU A O 1
ATOM 613 N N . ARG A 1 72 ? -15.733 17.928 25.535 1.00 88.44 72 ARG A N 1
ATOM 614 C CA . ARG A 1 72 ? -14.659 16.928 25.479 1.00 88.44 72 ARG A CA 1
ATOM 615 C C . ARG A 1 72 ? -15.255 15.527 25.391 1.00 88.44 72 ARG A C 1
ATOM 617 O O . ARG A 1 72 ? -16.217 15.218 26.091 1.00 88.44 72 ARG A O 1
ATOM 624 N N . LEU A 1 73 ? -14.629 14.668 24.589 1.00 91.19 73 LEU A N 1
ATOM 625 C CA . LEU A 1 73 ? -15.013 13.264 24.516 1.00 91.19 73 LEU A CA 1
ATOM 626 C C . LEU A 1 73 ? -14.789 12.563 25.867 1.00 91.19 73 LEU A C 1
ATOM 628 O O . LEU A 1 73 ? -13.831 12.885 26.580 1.00 91.19 73 LEU A O 1
ATOM 632 N N . PRO A 1 74 ? -15.631 11.575 26.214 1.00 93.19 74 PRO A N 1
ATOM 633 C CA . PRO A 1 74 ? -15.402 10.717 27.367 1.00 93.19 74 PRO A CA 1
ATOM 634 C C . PRO A 1 74 ? -13.996 10.099 27.310 1.00 93.19 74 PRO A C 1
ATOM 636 O O . PRO A 1 74 ? -13.638 9.548 26.267 1.00 93.19 74 PRO A O 1
ATOM 639 N N . PRO A 1 75 ? -13.204 10.134 28.402 1.00 92.69 75 PRO A N 1
ATOM 640 C CA . PRO A 1 75 ? -11.794 9.735 28.363 1.00 92.69 75 PRO A CA 1
ATOM 6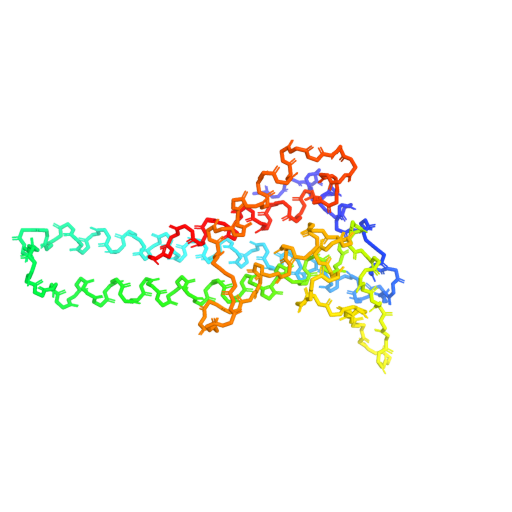41 C C . PRO A 1 75 ? -11.559 8.332 27.798 1.00 92.69 75 PRO A C 1
ATOM 643 O O . PRO A 1 75 ? -10.629 8.122 27.032 1.00 92.69 75 PRO A O 1
ATOM 646 N N . VAL A 1 76 ? -12.437 7.378 28.123 1.00 93.56 76 VAL A N 1
ATOM 647 C CA . VAL A 1 76 ? -12.341 5.994 27.631 1.00 93.56 76 VAL A CA 1
ATOM 648 C C . VAL A 1 76 ? -12.569 5.915 26.121 1.00 93.56 76 VAL A C 1
ATOM 650 O O . VAL A 1 76 ? -11.875 5.168 25.440 1.00 93.56 76 VAL A O 1
ATOM 653 N N . TYR A 1 77 ? -13.521 6.689 25.595 1.00 93.81 77 TYR A N 1
ATOM 654 C CA . TYR A 1 77 ? -13.794 6.734 24.161 1.00 93.81 77 TYR A CA 1
ATOM 655 C C . TYR A 1 77 ? -12.666 7.428 23.401 1.00 93.81 77 TYR A C 1
ATOM 657 O O . TYR A 1 77 ? -12.207 6.912 22.389 1.00 93.81 77 TYR A O 1
ATOM 665 N N . TYR A 1 78 ? -12.163 8.538 23.942 1.00 92.50 78 TYR A N 1
ATOM 666 C CA . TYR A 1 78 ? -10.999 9.234 23.405 1.00 92.50 78 TYR A CA 1
ATOM 667 C C . TYR A 1 78 ? -9.770 8.312 23.337 1.00 92.50 78 TYR A C 1
ATOM 669 O O . TYR A 1 78 ? -9.201 8.131 22.271 1.00 92.50 78 TYR A O 1
ATOM 677 N N . CYS A 1 79 ? -9.427 7.623 24.432 1.00 94.19 79 CYS A N 1
ATOM 678 C CA . CYS A 1 79 ? -8.319 6.663 24.441 1.00 94.19 79 CYS A CA 1
ATOM 679 C C . CYS A 1 79 ? -8.506 5.502 23.451 1.00 94.19 79 CYS A C 1
ATOM 681 O O . CYS A 1 79 ? -7.524 5.016 22.898 1.00 94.19 79 CYS A O 1
ATOM 683 N N . ALA A 1 80 ? -9.742 5.035 23.241 1.00 94.56 80 ALA A N 1
ATOM 684 C CA . ALA A 1 80 ? -10.023 3.985 22.264 1.00 94.56 80 ALA A CA 1
ATOM 685 C C . ALA A 1 80 ? -9.802 4.477 20.822 1.00 94.56 80 ALA A C 1
ATOM 687 O O . ALA A 1 80 ? -9.253 3.738 20.007 1.00 94.56 80 ALA A O 1
ATOM 688 N N . LEU A 1 81 ? -10.185 5.722 20.519 1.00 93.44 81 LEU A N 1
ATOM 689 C CA . LEU A 1 81 ? -9.909 6.355 19.228 1.00 93.44 81 LEU A CA 1
ATOM 690 C C . LEU A 1 81 ? -8.406 6.562 19.012 1.00 93.44 81 LEU A C 1
ATOM 692 O O . LEU A 1 81 ? -7.899 6.133 17.980 1.00 93.44 81 LEU A O 1
ATOM 696 N N . ASP A 1 82 ? -7.693 7.112 19.998 1.00 92.25 82 ASP A N 1
ATOM 697 C CA . ASP A 1 82 ? -6.238 7.314 19.931 1.00 92.25 82 ASP A CA 1
ATOM 698 C C . ASP A 1 82 ? -5.493 5.988 19.690 1.00 92.25 82 ASP A C 1
ATOM 700 O O . ASP A 1 82 ? -4.557 5.917 18.894 1.00 92.25 82 ASP A O 1
ATOM 704 N N . ALA A 1 83 ? -5.908 4.906 20.359 1.00 93.31 83 ALA A N 1
ATOM 705 C CA . ALA A 1 83 ? -5.314 3.584 20.167 1.00 93.31 83 ALA A CA 1
ATOM 706 C C . ALA A 1 83 ? -5.565 3.032 18.753 1.00 93.31 83 ALA A C 1
ATOM 708 O O . ALA A 1 83 ? -4.655 2.457 18.149 1.00 93.31 83 ALA A O 1
ATOM 709 N N . LEU A 1 84 ? -6.776 3.224 18.216 1.00 93.38 84 LEU A N 1
ATOM 710 C CA . LEU A 1 84 ? -7.114 2.828 16.849 1.00 93.38 84 LEU A CA 1
ATOM 711 C C . LEU A 1 84 ? -6.315 3.639 15.819 1.00 93.38 84 LEU A C 1
ATOM 713 O O . LEU A 1 84 ? -5.770 3.055 14.883 1.00 93.38 84 LEU A O 1
ATOM 717 N N . GLU A 1 85 ? -6.200 4.953 16.003 1.00 91.12 85 GLU A N 1
ATOM 718 C CA . GLU A 1 85 ? -5.399 5.827 15.142 1.00 91.12 85 GLU A CA 1
ATOM 719 C C . GLU A 1 85 ? -3.927 5.399 15.141 1.00 91.12 85 GLU A C 1
ATOM 721 O O . GLU A 1 85 ? -3.346 5.180 14.076 1.00 91.12 85 GLU A O 1
ATOM 726 N N . LEU A 1 86 ? -3.343 5.167 16.322 1.00 90.50 86 LEU A N 1
ATOM 727 C CA . LEU A 1 86 ? -1.965 4.696 16.452 1.00 90.50 86 LEU A CA 1
ATOM 728 C C . LEU A 1 86 ? -1.752 3.333 15.776 1.00 90.50 86 LEU A C 1
ATOM 730 O O . LEU A 1 86 ? -0.714 3.109 15.146 1.00 90.50 86 LEU A O 1
ATOM 734 N N . LEU A 1 87 ? -2.708 2.408 15.903 1.00 90.94 87 LEU A N 1
ATOM 735 C CA . LEU A 1 87 ? -2.646 1.121 15.213 1.00 90.94 87 LEU A CA 1
ATOM 736 C C . LEU A 1 87 ? -2.614 1.328 13.693 1.00 90.94 87 LEU A C 1
ATOM 738 O O . LEU A 1 87 ? -1.725 0.800 13.028 1.00 90.94 87 LEU A O 1
ATOM 742 N N . LEU A 1 88 ? -3.544 2.115 13.151 1.00 88.50 88 LEU A N 1
ATOM 743 C CA . LEU A 1 88 ? -3.654 2.360 11.712 1.00 88.50 88 LEU A CA 1
ATOM 744 C C . LEU A 1 88 ? -2.425 3.083 11.147 1.00 88.50 88 LEU A C 1
ATOM 746 O O . LEU A 1 88 ? -1.910 2.675 10.105 1.00 88.50 88 LEU A O 1
ATOM 750 N N . ALA A 1 89 ? -1.907 4.094 11.848 1.00 85.44 89 ALA A N 1
ATOM 751 C CA . ALA A 1 89 ? -0.709 4.826 11.439 1.00 85.44 89 ALA A CA 1
ATOM 752 C C . ALA A 1 89 ? 0.516 3.899 11.345 1.00 85.44 89 ALA A C 1
ATOM 754 O O . ALA A 1 89 ? 1.254 3.917 10.356 1.00 85.44 89 ALA A O 1
ATOM 755 N N . ASN A 1 90 ? 0.691 3.013 12.332 1.00 85.81 90 ASN A N 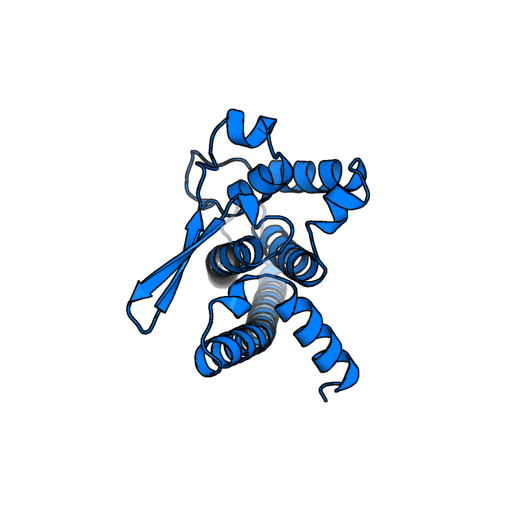1
ATOM 756 C CA . ASN A 1 90 ? 1.757 2.010 12.313 1.00 85.81 90 ASN A CA 1
ATOM 757 C C . ASN A 1 90 ? 1.608 1.019 11.150 1.00 85.81 90 ASN A C 1
ATOM 759 O O . ASN A 1 90 ? 2.608 0.653 10.523 1.00 85.81 90 ASN A O 1
ATOM 763 N N . GLU A 1 91 ? 0.381 0.593 10.837 1.00 85.38 91 GLU A N 1
ATOM 764 C CA . GLU A 1 91 ? 0.144 -0.295 9.697 1.00 85.38 91 GLU A CA 1
ATOM 765 C C . GLU A 1 91 ? 0.469 0.391 8.367 1.00 85.38 91 GLU A C 1
ATOM 767 O O . GLU A 1 91 ? 1.112 -0.230 7.522 1.00 85.38 91 GLU A O 1
ATOM 772 N N . VAL A 1 92 ? 0.130 1.670 8.182 1.00 83.38 92 VAL A N 1
ATOM 773 C CA . VAL A 1 92 ? 0.495 2.406 6.958 1.00 83.38 92 VAL A CA 1
ATOM 774 C C . VAL A 1 92 ? 2.011 2.463 6.766 1.00 83.38 92 VAL A C 1
ATOM 776 O O . VAL A 1 92 ? 2.496 2.167 5.673 1.00 83.38 92 VAL A O 1
ATOM 779 N N . ILE A 1 93 ? 2.786 2.738 7.820 1.00 82.69 93 ILE A N 1
ATOM 780 C CA . ILE A 1 93 ? 4.260 2.724 7.747 1.00 82.69 93 ILE A CA 1
ATOM 781 C C . ILE A 1 93 ? 4.776 1.336 7.340 1.00 82.69 93 ILE A C 1
ATOM 783 O O . ILE A 1 93 ? 5.676 1.211 6.500 1.00 82.69 93 ILE A O 1
ATOM 787 N N . HIS A 1 94 ? 4.212 0.276 7.923 1.00 82.38 94 HIS A N 1
ATOM 788 C CA . HIS A 1 94 ? 4.593 -1.094 7.591 1.00 82.38 94 HIS A CA 1
ATOM 789 C C . HIS A 1 94 ? 4.281 -1.428 6.125 1.00 82.38 94 HIS A C 1
ATOM 791 O O . HIS A 1 94 ? 5.141 -1.948 5.405 1.00 82.38 94 HIS A O 1
ATOM 797 N N . TRP A 1 95 ? 3.085 -1.067 5.659 1.00 83.31 95 TRP A N 1
ATOM 798 C CA . TRP A 1 95 ? 2.665 -1.284 4.282 1.00 83.31 95 TRP A CA 1
ATOM 799 C C . TRP A 1 95 ? 3.467 -0.470 3.274 1.00 83.31 95 TRP A C 1
ATOM 801 O O . TRP A 1 95 ? 3.779 -1.008 2.215 1.00 83.31 95 TRP A O 1
ATOM 811 N N . ASN A 1 96 ? 3.877 0.760 3.590 1.00 84.88 96 ASN A N 1
ATOM 812 C CA . ASN A 1 96 ? 4.726 1.556 2.699 1.00 84.88 96 ASN A CA 1
ATOM 813 C C . ASN A 1 96 ? 6.049 0.833 2.407 1.00 84.88 96 ASN A C 1
ATOM 815 O O . ASN A 1 96 ? 6.454 0.699 1.250 1.00 84.88 96 ASN A O 1
ATOM 819 N N . ASN A 1 97 ? 6.695 0.278 3.437 1.00 82.12 97 ASN A N 1
ATOM 820 C CA . ASN A 1 97 ? 7.923 -0.502 3.262 1.00 82.12 97 ASN A CA 1
ATOM 821 C C . ASN A 1 97 ? 7.696 -1.759 2.414 1.00 82.12 97 ASN A C 1
ATOM 823 O O . ASN A 1 97 ? 8.534 -2.130 1.587 1.00 82.12 97 ASN A O 1
ATOM 827 N N . PHE A 1 98 ? 6.561 -2.423 2.609 1.00 82.62 98 PHE A N 1
ATOM 828 C CA . PHE A 1 98 ? 6.227 -3.631 1.870 1.00 82.62 98 PHE A CA 1
ATOM 829 C C . PHE A 1 98 ? 5.901 -3.345 0.401 1.00 82.62 98 PHE A C 1
ATOM 831 O O . PHE A 1 98 ? 6.421 -4.007 -0.500 1.00 82.62 98 PHE A O 1
ATOM 838 N N . LEU A 1 99 ? 5.095 -2.317 0.151 1.00 87.44 99 LEU A N 1
ATOM 839 C CA . LEU A 1 99 ? 4.706 -1.877 -1.178 1.00 87.44 99 LEU A CA 1
ATOM 840 C C . LEU A 1 99 ? 5.926 -1.388 -1.969 1.00 87.44 99 LEU A C 1
ATOM 842 O O . LEU A 1 99 ? 6.082 -1.763 -3.131 1.00 87.44 99 LEU A O 1
ATOM 846 N N . PHE A 1 100 ? 6.858 -0.685 -1.316 1.00 87.56 100 PHE A N 1
ATOM 847 C CA . PHE A 1 100 ? 8.160 -0.332 -1.889 1.00 87.56 100 PHE A CA 1
ATOM 848 C C . PHE A 1 100 ? 8.908 -1.563 -2.419 1.00 87.56 100 PHE A C 1
ATOM 850 O O . PHE A 1 100 ? 9.328 -1.606 -3.579 1.00 87.56 100 PHE A O 1
ATOM 857 N N . GLN A 1 101 ? 9.053 -2.597 -1.583 1.00 84.38 101 GLN A N 1
ATOM 858 C CA . GLN A 1 101 ? 9.725 -3.828 -1.993 1.00 84.38 101 GLN A CA 1
ATOM 859 C C . GLN A 1 101 ? 8.967 -4.566 -3.095 1.00 84.38 101 GLN A C 1
ATOM 861 O O . GLN A 1 101 ? 9.596 -5.157 -3.977 1.00 84.38 101 GLN A O 1
ATOM 866 N N . ALA A 1 102 ? 7.634 -4.561 -3.045 1.00 87.56 102 ALA A N 1
ATOM 867 C CA . ALA A 1 102 ? 6.804 -5.203 -4.049 1.00 87.56 102 ALA A CA 1
ATOM 868 C C . ALA A 1 102 ? 7.027 -4.560 -5.422 1.00 87.56 102 ALA A C 1
ATOM 870 O O . ALA A 1 102 ? 7.377 -5.290 -6.353 1.00 87.56 102 ALA A O 1
ATOM 871 N N . ILE A 1 103 ? 6.913 -3.225 -5.518 1.00 90.50 103 ILE A N 1
ATOM 872 C CA . ILE A 1 103 ? 7.123 -2.432 -6.743 1.00 90.50 103 ILE A CA 1
ATOM 873 C C . ILE A 1 103 ? 8.500 -2.725 -7.340 1.00 90.50 103 ILE A C 1
ATOM 875 O O . ILE A 1 103 ? 8.600 -3.082 -8.513 1.00 90.50 103 ILE A O 1
ATOM 879 N N . ALA A 1 104 ? 9.556 -2.665 -6.524 1.00 88.44 104 ALA A N 1
ATOM 880 C CA . ALA A 1 104 ? 10.930 -2.852 -6.988 1.00 88.44 104 ALA A CA 1
ATOM 881 C C . ALA A 1 104 ? 11.200 -4.243 -7.597 1.00 88.44 104 ALA A C 1
ATOM 883 O O . ALA A 1 104 ? 12.097 -4.402 -8.427 1.00 88.44 104 ALA A O 1
ATOM 884 N N . LYS A 1 105 ? 10.428 -5.264 -7.202 1.00 86.44 105 LYS A N 1
ATOM 885 C CA . LYS A 1 105 ? 10.550 -6.642 -7.708 1.00 86.44 105 LYS A CA 1
ATOM 886 C C . LYS A 1 105 ? 9.685 -6.907 -8.949 1.00 86.44 105 LYS A C 1
ATOM 888 O O . LYS A 1 105 ? 9.849 -7.961 -9.571 1.00 86.44 105 LYS A O 1
ATOM 893 N N . ARG A 1 106 ? 8.757 -6.009 -9.308 1.00 89.25 106 ARG A N 1
ATOM 894 C CA . ARG A 1 106 ? 7.810 -6.228 -10.412 1.00 89.25 106 ARG A CA 1
ATOM 895 C C . ARG A 1 106 ? 8.460 -6.011 -11.788 1.00 89.25 106 ARG A C 1
ATOM 897 O O . ARG A 1 106 ? 9.221 -5.058 -11.963 1.00 89.25 106 ARG A O 1
ATOM 904 N N . PRO A 1 107 ? 8.111 -6.822 -12.808 1.00 89.62 107 PRO A N 1
ATOM 905 C CA . PRO A 1 107 ? 8.614 -6.639 -14.172 1.00 89.62 107 PRO A CA 1
ATOM 906 C C . PRO A 1 107 ? 8.346 -5.242 -14.750 1.00 89.62 107 PRO A C 1
ATOM 908 O O . PRO A 1 107 ? 9.233 -4.671 -15.378 1.00 89.62 107 PRO A O 1
ATOM 911 N N . GLY A 1 108 ? 7.153 -4.683 -14.502 1.00 91.88 108 GLY A N 1
ATOM 912 C CA . GLY A 1 108 ? 6.695 -3.410 -15.077 1.00 91.88 108 GLY A CA 1
ATOM 913 C C . GLY A 1 108 ? 7.453 -2.160 -14.617 1.00 91.88 108 GLY A C 1
ATOM 914 O O . GLY A 1 108 ? 7.280 -1.096 -15.208 1.00 91.88 108 GLY A O 1
ATOM 915 N N . PHE A 1 109 ? 8.295 -2.280 -13.588 1.00 92.06 109 PHE A N 1
ATOM 916 C CA . PHE A 1 109 ? 9.082 -1.174 -13.027 1.00 92.06 109 PHE A CA 1
ATOM 917 C C . PHE A 1 109 ? 10.583 -1.455 -13.025 1.00 92.06 109 PHE A C 1
ATOM 919 O O . PHE A 1 109 ? 11.368 -0.627 -12.572 1.00 92.06 109 PHE A O 1
ATOM 926 N N . ARG A 1 110 ? 11.005 -2.614 -13.544 1.00 89.12 110 ARG A N 1
ATOM 927 C CA . ARG A 1 110 ? 12.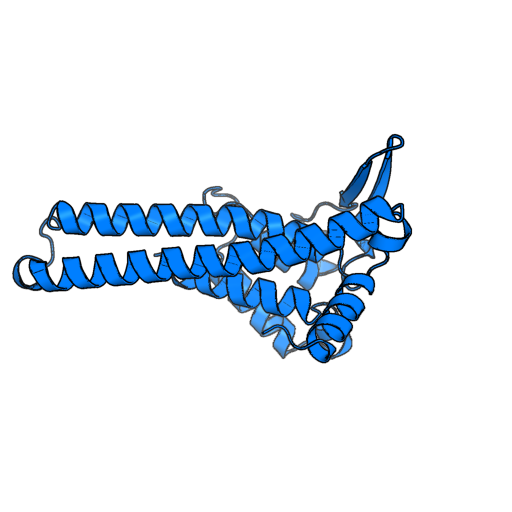385 -3.106 -13.474 1.00 89.12 110 ARG A CA 1
ATOM 928 C C . ARG A 1 110 ? 13.424 -2.081 -13.933 1.00 89.12 110 ARG A C 1
ATOM 930 O O . ARG A 1 110 ? 14.502 -2.033 -13.354 1.00 89.12 110 ARG A O 1
ATOM 937 N N . HIS A 1 111 ? 13.141 -1.302 -14.976 1.00 90.25 111 HIS A N 1
ATOM 938 C CA . HIS A 1 111 ? 14.080 -0.333 -15.558 1.00 90.25 111 HIS A CA 1
ATOM 939 C C . HIS A 1 111 ? 14.472 0.804 -14.611 1.00 90.25 111 HIS A C 1
ATOM 941 O O . HIS A 1 111 ? 15.449 1.490 -14.886 1.00 90.25 111 HIS A O 1
ATOM 947 N N . HIS A 1 112 ? 13.762 0.985 -13.496 1.00 91.50 112 HIS A N 1
ATOM 948 C CA . HIS A 1 112 ? 14.141 1.938 -12.451 1.00 91.50 112 HIS A CA 1
ATOM 949 C C . HIS A 1 112 ? 15.042 1.342 -11.371 1.00 91.50 112 HIS A C 1
ATOM 951 O O . HIS A 1 112 ? 15.527 2.074 -10.505 1.00 91.50 112 HIS A O 1
ATOM 957 N N . TRP A 1 113 ? 15.275 0.027 -11.391 1.00 90.25 113 TRP A N 1
ATOM 958 C CA . TRP A 1 113 ? 15.941 -0.698 -10.314 1.00 90.25 113 TRP A CA 1
ATOM 959 C C . TRP A 1 113 ? 17.128 -1.505 -10.823 1.00 90.25 113 TRP A C 1
ATOM 961 O O . TRP A 1 113 ? 17.054 -2.282 -11.774 1.00 90.25 113 TRP A O 1
ATOM 971 N N . ARG A 1 114 ? 18.245 -1.378 -10.113 1.00 88.38 114 ARG A N 1
ATOM 972 C CA . ARG A 1 114 ? 19.419 -2.219 -10.293 1.00 88.38 114 ARG A CA 1
ATOM 973 C C . ARG A 1 114 ? 19.437 -3.288 -9.217 1.00 88.38 114 ARG A C 1
ATOM 975 O O . ARG A 1 114 ? 19.466 -2.973 -8.029 1.00 88.38 114 ARG A O 1
ATOM 982 N N . VAL A 1 115 ? 19.495 -4.544 -9.643 1.00 85.31 115 VAL A N 1
ATOM 983 C CA . VAL A 1 115 ? 19.831 -5.655 -8.753 1.00 85.31 115 VAL A CA 1
ATOM 984 C C . VAL A 1 115 ? 21.348 -5.692 -8.602 1.00 85.31 115 VAL A C 1
ATOM 986 O O . VAL A 1 115 ? 22.074 -5.720 -9.598 1.00 85.31 115 VAL A O 1
ATOM 989 N N . SER A 1 116 ? 21.841 -5.672 -7.371 1.00 81.25 116 SER A N 1
ATOM 990 C CA . SER A 1 116 ? 23.264 -5.813 -7.074 1.00 81.25 116 SER A CA 1
ATOM 991 C C . SER A 1 116 ? 23.475 -6.796 -5.930 1.00 81.25 116 SER A C 1
ATOM 993 O O . SER A 1 116 ? 22.630 -6.963 -5.053 1.00 81.25 116 SER A O 1
ATOM 995 N N . ARG A 1 117 ? 24.615 -7.483 -5.958 1.00 77.69 117 ARG A N 1
ATOM 996 C CA . ARG A 1 117 ? 25.051 -8.372 -4.885 1.00 77.69 117 ARG A CA 1
ATOM 997 C C . ARG A 1 117 ? 26.189 -7.666 -4.153 1.00 77.69 117 ARG A C 1
ATOM 999 O O . ARG A 1 117 ? 27.191 -7.336 -4.782 1.00 77.69 117 ARG A O 1
ATOM 1006 N N . ARG A 1 118 ? 25.995 -7.356 -2.866 1.00 69.12 118 ARG A N 1
ATOM 1007 C CA . ARG A 1 118 ? 27.009 -6.647 -2.059 1.00 69.12 118 ARG A CA 1
ATOM 1008 C C . ARG A 1 118 ? 28.094 -7.608 -1.573 1.00 69.12 118 ARG A C 1
ATOM 1010 O O . ARG A 1 118 ? 29.256 -7.230 -1.517 1.00 69.12 118 ARG A O 1
ATOM 1017 N N . ASP A 1 119 ? 27.707 -8.842 -1.262 1.00 72.56 119 ASP A N 1
ATOM 1018 C CA . ASP A 1 119 ? 28.562 -9.907 -0.737 1.00 72.56 119 ASP A CA 1
ATOM 1019 C C . ASP A 1 119 ? 28.038 -11.292 -1.166 1.00 72.56 119 ASP A C 1
ATOM 1021 O O . ASP A 1 119 ? 27.070 -11.417 -1.919 1.00 72.56 119 ASP A O 1
ATOM 1025 N N . ALA A 1 120 ? 28.677 -12.368 -0.708 1.00 68.25 120 ALA A N 1
ATOM 1026 C CA . ALA A 1 120 ? 28.274 -13.727 -1.060 1.00 68.25 120 ALA A CA 1
ATOM 1027 C C . ALA A 1 120 ? 26.852 -14.103 -0.593 1.00 68.25 120 ALA A C 1
ATOM 1029 O O . ALA A 1 120 ? 26.326 -15.110 -1.075 1.00 68.25 120 ALA A O 1
ATOM 1030 N N . GLU A 1 121 ? 26.216 -13.327 0.285 1.00 67.69 121 GLU A N 1
ATOM 1031 C CA . GLU A 1 121 ? 25.007 -13.723 1.016 1.00 67.69 121 GLU A CA 1
ATOM 1032 C C . GLU A 1 121 ? 23.784 -12.853 0.702 1.00 67.69 121 GLU A C 1
ATOM 1034 O O . GLU A 1 121 ? 22.659 -13.315 0.871 1.00 67.69 121 GLU A O 1
ATOM 1039 N N . SER A 1 122 ? 23.975 -11.632 0.189 1.00 70.06 122 SER A N 1
ATOM 1040 C CA . SER A 1 122 ? 22.896 -10.643 0.132 1.00 70.06 122 SER A CA 1
ATOM 1041 C C . SER A 1 122 ? 22.722 -9.984 -1.242 1.00 70.06 122 SER A C 1
ATOM 1043 O O . SER A 1 122 ? 23.641 -9.376 -1.808 1.00 70.06 122 SER A O 1
ATOM 1045 N N . VAL A 1 123 ? 21.491 -10.065 -1.760 1.00 76.62 123 VAL A N 1
ATOM 1046 C CA . VAL A 1 123 ? 21.028 -9.388 -2.981 1.00 76.62 123 VAL A CA 1
ATOM 1047 C C . VAL A 1 123 ? 20.196 -8.167 -2.594 1.00 76.62 123 VAL A C 1
ATOM 1049 O O . VAL A 1 123 ? 19.274 -8.273 -1.789 1.00 76.62 123 VAL A O 1
ATOM 1052 N N . PHE A 1 124 ? 20.489 -7.018 -3.197 1.00 79.62 124 PHE A N 1
ATOM 1053 C CA . PHE A 1 124 ? 19.811 -5.752 -2.928 1.00 79.62 124 PHE A CA 1
ATOM 1054 C C . PHE A 1 124 ? 19.233 -5.151 -4.210 1.00 79.62 124 PHE A C 1
ATOM 1056 O O . PHE A 1 124 ? 19.778 -5.321 -5.303 1.00 79.62 124 PHE A O 1
ATOM 1063 N N . LEU A 1 125 ? 18.132 -4.417 -4.053 1.00 83.00 125 LEU A N 1
ATOM 1064 C CA . LEU A 1 125 ? 17.541 -3.577 -5.090 1.00 83.00 125 LEU A CA 1
ATOM 1065 C C . LEU A 1 125 ? 17.882 -2.124 -4.788 1.00 83.00 125 LEU A C 1
ATOM 1067 O O . LEU A 1 125 ? 17.569 -1.618 -3.713 1.00 83.00 125 LEU A O 1
ATOM 1071 N N . GLN A 1 126 ? 18.521 -1.457 -5.743 1.00 86.81 126 GLN A N 1
ATOM 1072 C CA . GLN A 1 126 ? 18.845 -0.042 -5.649 1.00 86.81 126 GLN A CA 1
ATOM 1073 C C . GLN A 1 126 ? 18.135 0.719 -6.758 1.00 86.81 126 GLN A C 1
ATOM 1075 O O . GLN A 1 126 ? 18.255 0.367 -7.933 1.00 86.81 126 GLN A O 1
ATOM 1080 N N . ARG A 1 127 ? 17.425 1.786 -6.393 1.00 87.62 127 ARG A N 1
ATOM 1081 C CA . ARG A 1 127 ? 16.811 2.669 -7.379 1.00 87.62 127 ARG A CA 1
ATOM 1082 C C . ARG A 1 127 ? 17.889 3.416 -8.166 1.00 87.62 127 ARG A C 1
ATOM 1084 O O . ARG A 1 127 ? 18.858 3.899 -7.584 1.00 87.62 127 ARG A O 1
ATOM 1091 N N . GLN A 1 128 ? 17.731 3.492 -9.481 1.00 87.69 128 GLN A N 1
ATOM 1092 C CA . GLN A 1 128 ? 18.710 4.099 -10.385 1.00 87.69 128 GLN A CA 1
ATOM 1093 C C . GLN A 1 128 ? 18.480 5.596 -10.600 1.00 87.69 128 GLN A C 1
ATOM 1095 O O . GLN A 1 128 ? 19.420 6.319 -10.922 1.00 87.69 128 GLN A O 1
ATOM 1100 N N . THR A 1 129 ? 17.245 6.058 -10.427 1.00 81.44 129 THR A N 1
ATOM 1101 C CA . THR A 1 129 ? 16.826 7.433 -10.702 1.00 81.44 129 THR A CA 1
ATOM 1102 C C . THR A 1 129 ? 16.191 8.066 -9.464 1.00 81.44 129 THR A C 1
ATOM 1104 O O . THR A 1 129 ? 15.458 7.395 -8.730 1.00 81.44 129 THR A O 1
ATOM 1107 N N . PRO A 1 130 ? 16.424 9.364 -9.207 1.00 83.75 130 PRO A N 1
ATOM 1108 C CA . PRO A 1 130 ? 15.628 10.105 -8.236 1.00 83.75 130 PRO A CA 1
ATOM 1109 C C . PRO A 1 130 ? 14.142 10.017 -8.603 1.00 83.75 130 PRO A C 1
ATOM 1111 O O . PRO A 1 130 ? 13.787 10.173 -9.768 1.00 83.75 130 PRO A O 1
ATOM 1114 N N . ALA A 1 131 ? 13.279 9.741 -7.625 1.00 80.19 131 ALA A N 1
ATOM 1115 C CA . ALA A 1 131 ? 11.832 9.683 -7.851 1.00 80.19 131 ALA A CA 1
ATOM 1116 C C . ALA A 1 131 ? 11.139 11.032 -7.621 1.00 80.19 131 ALA A C 1
ATOM 1118 O O . ALA A 1 131 ? 10.082 11.274 -8.184 1.00 80.19 131 ALA A O 1
ATOM 1119 N N . ASN A 1 132 ? 11.718 11.918 -6.806 1.00 83.38 132 ASN A N 1
ATOM 1120 C CA . ASN A 1 132 ? 11.099 13.193 -6.443 1.00 83.38 132 ASN A CA 1
ATOM 1121 C C . ASN A 1 132 ? 11.598 14.351 -7.320 1.00 83.38 132 ASN A C 1
ATOM 1123 O O . ASN A 1 132 ? 12.178 15.314 -6.823 1.00 83.38 132 ASN A O 1
ATOM 1127 N N . THR A 1 133 ? 11.446 14.225 -8.640 1.00 86.69 133 THR A N 1
ATOM 1128 C CA . THR A 1 133 ? 11.748 15.316 -9.580 1.00 86.69 133 THR A CA 1
ATOM 1129 C C . THR A 1 133 ? 10.674 15.427 -10.652 1.00 86.69 133 THR A C 1
ATOM 1131 O O . THR A 1 133 ? 9.945 14.469 -10.922 1.00 86.69 133 THR A O 1
ATOM 1134 N N . LYS A 1 134 ? 10.586 16.600 -11.288 1.00 88.69 134 LYS A N 1
ATOM 1135 C CA . LYS A 1 134 ? 9.669 16.822 -12.409 1.00 88.69 134 LYS A CA 1
ATOM 1136 C C . LYS A 1 134 ? 10.004 15.908 -13.590 1.00 88.69 134 LYS A C 1
ATOM 1138 O O . LYS A 1 134 ? 9.111 15.348 -14.207 1.00 88.69 134 LYS A O 1
ATOM 1143 N N . GLU A 1 135 ? 11.287 15.689 -13.862 1.00 91.81 135 GLU A N 1
ATOM 1144 C CA . GLU A 1 135 ? 11.727 14.814 -14.950 1.00 91.81 135 GLU A CA 1
ATOM 1145 C C . GLU A 1 135 ? 11.299 13.360 -14.730 1.00 91.81 135 GLU A C 1
ATOM 1147 O O . GLU A 1 135 ? 11.071 12.644 -15.703 1.00 91.81 135 GLU A O 1
ATOM 1152 N N . ALA A 1 136 ? 11.212 12.907 -13.475 1.00 90.75 136 ALA A N 1
ATOM 1153 C CA . ALA A 1 136 ? 10.697 11.580 -13.158 1.00 90.75 136 ALA A CA 1
ATOM 1154 C C . ALA A 1 136 ? 9.192 11.483 -13.459 1.00 90.75 136 ALA A C 1
ATOM 1156 O O . ALA A 1 136 ? 8.772 10.512 -14.085 1.00 90.75 136 ALA A O 1
ATOM 1157 N N . PHE A 1 137 ? 8.416 12.511 -13.098 1.00 92.75 137 PHE A N 1
ATOM 1158 C CA . PHE A 1 137 ? 6.991 12.601 -13.430 1.00 92.75 137 PHE A CA 1
ATOM 1159 C C . PHE A 1 137 ? 6.748 12.626 -14.944 1.00 92.75 137 PHE A C 1
ATOM 1161 O O . PHE A 1 137 ? 5.951 11.842 -15.450 1.00 92.75 137 PHE A O 1
ATOM 1168 N N . ASP A 1 138 ? 7.480 13.470 -15.676 1.00 93.25 138 ASP A N 1
ATOM 1169 C CA . ASP A 1 138 ? 7.309 13.632 -17.124 1.00 93.25 138 ASP A CA 1
ATOM 1170 C C . ASP A 1 138 ? 7.669 12.350 -17.904 1.00 93.25 138 ASP A C 1
ATOM 1172 O O . ASP A 1 138 ? 7.126 12.099 -18.979 1.00 93.25 138 ASP A O 1
ATOM 1176 N N . LYS A 1 139 ? 8.599 11.533 -17.384 1.00 93.50 139 LYS A N 1
ATOM 1177 C CA . LYS A 1 139 ? 9.053 10.292 -18.036 1.00 93.50 139 LYS A CA 1
ATOM 1178 C C . LYS A 1 139 ? 8.194 9.078 -17.712 1.00 93.50 139 LYS A C 1
ATOM 1180 O O . LYS A 1 139 ? 7.986 8.244 -18.589 1.00 93.50 139 LYS A O 1
ATOM 1185 N N . ASP A 1 140 ? 7.794 8.925 -16.455 1.00 94.62 140 ASP A N 1
ATOM 1186 C CA . ASP A 1 140 ? 7.073 7.746 -15.980 1.00 94.62 140 ASP A CA 1
ATOM 1187 C C . ASP A 1 140 ? 6.118 8.133 -14.838 1.00 94.62 140 ASP A C 1
ATOM 1189 O O . ASP A 1 140 ? 6.432 7.930 -13.660 1.00 94.62 140 ASP A O 1
ATOM 1193 N N . PRO A 1 141 ? 4.954 8.721 -15.169 1.00 94.00 141 PRO A N 1
ATOM 1194 C CA . PRO A 1 141 ? 4.016 9.241 -14.176 1.00 94.00 141 PRO A CA 1
ATOM 1195 C C . PRO A 1 141 ? 3.457 8.148 -13.257 1.00 94.00 141 PRO A C 1
ATOM 1197 O O . PRO A 1 141 ? 3.164 8.420 -12.091 1.00 94.00 141 PRO A O 1
ATOM 1200 N N . LEU A 1 142 ? 3.343 6.910 -13.751 1.00 95.00 142 LEU A N 1
ATOM 1201 C CA . LEU A 1 142 ? 2.895 5.770 -12.955 1.00 95.00 142 LEU A CA 1
ATOM 1202 C C . LEU A 1 142 ? 3.926 5.392 -11.887 1.00 95.00 142 LEU A C 1
ATOM 1204 O O . LEU A 1 142 ? 3.571 5.307 -10.713 1.00 95.00 142 LEU A O 1
ATOM 1208 N N . ASP A 1 143 ? 5.195 5.190 -12.265 1.00 94.00 143 ASP A N 1
ATOM 1209 C CA . ASP A 1 143 ? 6.262 4.918 -11.289 1.00 94.00 143 ASP A CA 1
ATOM 1210 C C . ASP A 1 143 ? 6.416 6.084 -10.308 1.00 94.00 143 ASP A C 1
ATOM 1212 O O . ASP A 1 143 ? 6.468 5.865 -9.101 1.00 94.00 143 ASP A O 1
ATOM 1216 N N . TRP A 1 144 ? 6.404 7.323 -10.808 1.00 93.31 144 TRP A N 1
ATOM 1217 C CA . TRP A 1 144 ? 6.481 8.512 -9.965 1.00 93.31 144 TRP A CA 1
ATOM 1218 C C . TRP A 1 144 ? 5.384 8.514 -8.901 1.00 93.31 144 TRP A C 1
ATOM 1220 O O . TRP A 1 144 ? 5.692 8.595 -7.713 1.00 93.31 144 TRP A O 1
ATOM 1230 N N . CYS A 1 145 ? 4.120 8.356 -9.307 1.00 92.75 145 CYS A N 1
ATOM 1231 C CA . CYS A 1 145 ? 2.985 8.368 -8.389 1.00 92.75 145 CYS A CA 1
ATOM 1232 C C . CYS A 1 145 ? 3.093 7.248 -7.350 1.00 92.75 145 CYS A C 1
ATOM 1234 O O . CYS A 1 145 ? 2.948 7.504 -6.155 1.00 92.75 145 CYS A O 1
ATOM 1236 N N . LEU A 1 146 ? 3.430 6.030 -7.787 1.00 92.00 146 LEU A N 1
ATOM 1237 C CA . LEU A 1 146 ? 3.614 4.890 -6.893 1.00 92.00 146 LEU A CA 1
ATOM 1238 C C . LEU A 1 146 ? 4.715 5.122 -5.862 1.00 92.00 146 LEU A C 1
ATOM 1240 O O . LEU A 1 146 ? 4.561 4.664 -4.740 1.00 92.00 146 LEU A O 1
ATOM 1244 N N . ILE A 1 147 ? 5.797 5.830 -6.199 1.00 90.38 147 ILE A N 1
ATOM 1245 C CA . ILE A 1 147 ? 6.844 6.160 -5.225 1.00 90.38 147 ILE A CA 1
ATOM 1246 C C . ILE A 1 147 ? 6.426 7.309 -4.302 1.00 90.38 147 ILE A C 1
ATOM 1248 O O . ILE A 1 147 ? 6.713 7.242 -3.107 1.00 90.38 147 ILE A O 1
ATOM 1252 N N . GLN A 1 148 ? 5.733 8.333 -4.810 1.00 88.75 148 GLN A N 1
ATOM 1253 C CA . GLN A 1 148 ? 5.240 9.430 -3.966 1.00 88.75 148 GLN A CA 1
ATOM 1254 C C . GLN A 1 148 ? 4.224 8.946 -2.923 1.00 88.75 148 GLN A C 1
ATOM 1256 O O . GLN A 1 148 ? 4.250 9.421 -1.792 1.00 88.75 148 GLN A O 1
ATOM 1261 N N . LEU A 1 149 ? 3.394 7.954 -3.268 1.00 86.19 149 LEU A N 1
ATOM 1262 C CA . LEU A 1 149 ? 2.434 7.324 -2.349 1.00 86.19 149 LEU A CA 1
ATOM 1263 C C . LEU A 1 149 ? 3.097 6.650 -1.135 1.00 86.19 149 LEU A C 1
ATOM 1265 O O . LEU A 1 149 ? 2.435 6.408 -0.135 1.00 86.19 149 LEU A O 1
ATOM 1269 N N . LEU A 1 150 ? 4.394 6.336 -1.212 1.00 83.31 150 LEU A N 1
ATOM 1270 C CA . LEU A 1 150 ? 5.146 5.682 -0.134 1.00 83.31 150 LEU A CA 1
ATOM 1271 C C . LEU A 1 150 ? 5.814 6.683 0.814 1.00 83.31 150 LEU A C 1
ATOM 1273 O O . LEU A 1 150 ? 6.457 6.269 1.783 1.00 83.31 150 LEU A O 1
ATOM 1277 N N . GLY A 1 151 ? 5.719 7.983 0.524 1.00 74.62 151 GLY A N 1
ATOM 1278 C CA . GLY A 1 151 ? 6.252 9.032 1.383 1.00 74.62 151 GLY A CA 1
ATOM 1279 C C . GLY A 1 151 ? 5.603 9.014 2.771 1.00 74.62 151 GLY A C 1
ATOM 1280 O O . GLY A 1 151 ? 4.433 8.680 2.923 1.00 74.62 151 GLY A O 1
ATOM 1281 N N . SER A 1 152 ? 6.363 9.381 3.809 1.00 64.50 152 SER A N 1
ATOM 1282 C CA . SER A 1 152 ? 5.808 9.549 5.162 1.00 64.50 152 SER A CA 1
ATOM 1283 C C . SER A 1 152 ? 4.724 10.634 5.179 1.00 64.50 152 SER A C 1
ATOM 1285 O O . SER A 1 152 ? 4.969 11.747 4.722 1.00 64.50 152 SER A O 1
ATOM 1287 N N . GLN A 1 153 ? 3.552 10.357 5.747 1.00 55.12 153 GLN A N 1
ATOM 1288 C CA . GLN A 1 153 ? 2.482 11.354 5.898 1.00 55.12 153 GLN A CA 1
ATOM 1289 C C . GLN A 1 153 ? 2.899 12.573 6.737 1.00 55.12 153 GLN A C 1
ATOM 1291 O O . GLN A 1 153 ? 2.359 13.659 6.561 1.00 55.12 153 GLN A O 1
ATOM 1296 N N . GLU A 1 154 ? 3.890 12.414 7.615 1.00 52.06 154 GLU A N 1
ATOM 1297 C CA . GLU A 1 154 ? 4.334 13.457 8.547 1.00 52.06 154 GLU A CA 1
ATOM 1298 C C . GLU A 1 154 ? 5.312 14.460 7.919 1.00 52.06 154 GLU A C 1
ATOM 1300 O O . GLU A 1 154 ? 5.584 15.522 8.483 1.00 52.06 154 GLU A O 1
ATOM 1305 N N . ALA A 1 155 ? 5.867 14.149 6.744 1.00 60.81 155 ALA A N 1
ATOM 1306 C CA . ALA A 1 155 ? 6.762 15.069 6.060 1.00 60.81 155 ALA A CA 1
ATOM 1307 C C . ALA A 1 155 ? 5.941 16.119 5.299 1.00 60.81 155 ALA A C 1
ATOM 1309 O O . ALA A 1 155 ? 5.329 15.817 4.278 1.00 60.81 155 ALA A O 1
ATOM 1310 N N . GLN A 1 156 ? 5.998 17.378 5.747 1.00 55.19 156 GLN A N 1
ATOM 1311 C CA . GLN A 1 156 ? 5.329 18.531 5.109 1.00 55.19 156 GLN A CA 1
ATOM 1312 C C . GLN A 1 156 ? 5.672 18.728 3.621 1.00 55.19 156 GLN A C 1
ATOM 1314 O O . GLN A 1 156 ? 5.017 19.496 2.924 1.00 55.19 156 GLN A O 1
ATOM 1319 N N . THR A 1 157 ? 6.718 18.068 3.129 1.00 62.16 157 THR A N 1
ATOM 1320 C CA . THR A 1 157 ? 7.153 18.107 1.731 1.00 62.16 157 THR A CA 1
ATOM 1321 C C . THR A 1 157 ? 6.409 17.128 0.826 1.00 62.16 157 THR A C 1
ATOM 1323 O O . THR A 1 157 ? 6.681 17.107 -0.373 1.00 62.16 157 THR A O 1
ATOM 1326 N N . ASN A 1 158 ? 5.534 16.285 1.378 1.00 72.19 158 ASN A N 1
ATOM 1327 C CA . ASN A 1 158 ? 4.895 15.213 0.630 1.00 72.19 158 ASN A CA 1
ATOM 1328 C C . ASN A 1 158 ? 3.561 15.647 0.032 1.00 72.19 158 ASN A C 1
ATOM 1330 O O . ASN A 1 158 ? 2.857 16.512 0.550 1.00 72.19 158 ASN A O 1
ATOM 1334 N N . PHE A 1 159 ? 3.235 15.031 -1.099 1.00 80.88 159 PHE A N 1
ATOM 1335 C CA . PHE A 1 159 ? 1.968 15.248 -1.772 1.00 80.88 159 PHE A CA 1
ATOM 1336 C C . PHE A 1 159 ? 0.820 14.651 -0.958 1.00 80.88 159 PHE A C 1
ATOM 1338 O O . PHE A 1 159 ? 0.967 13.609 -0.318 1.00 80.88 159 PHE A O 1
ATOM 1345 N N . ASP A 1 160 ? -0.337 15.305 -1.025 1.00 83.44 160 ASP A N 1
ATOM 1346 C CA . ASP A 1 160 ? -1.560 14.791 -0.426 1.00 83.44 160 ASP A CA 1
ATOM 1347 C C . ASP A 1 160 ? -1.906 13.399 -0.988 1.00 83.44 160 ASP A C 1
ATOM 1349 O O . ASP A 1 160 ? -1.912 13.177 -2.204 1.00 83.44 160 ASP A O 1
ATOM 1353 N N . HIS A 1 161 ? -2.194 12.449 -0.096 1.00 82.38 161 HIS A N 1
ATOM 1354 C CA . HIS A 1 161 ? -2.431 11.061 -0.489 1.00 82.38 161 HIS A CA 1
ATOM 1355 C C . HIS A 1 161 ? -3.745 10.905 -1.258 1.00 82.38 161 HIS A C 1
ATOM 1357 O O . HIS A 1 161 ? -3.807 10.091 -2.181 1.00 82.38 161 HIS A O 1
ATOM 1363 N N . ALA A 1 162 ? -4.779 11.689 -0.933 1.00 83.94 162 ALA A N 1
ATOM 1364 C CA . ALA A 1 162 ? -6.041 11.638 -1.664 1.00 83.94 162 ALA A CA 1
ATOM 1365 C C . ALA A 1 162 ? -5.850 12.114 -3.113 1.00 83.94 162 ALA A C 1
ATOM 1367 O O . ALA A 1 162 ? -6.317 11.454 -4.044 1.00 83.94 162 ALA A O 1
ATOM 1368 N N . MET A 1 163 ? -5.080 13.186 -3.319 1.00 89.50 163 MET A N 1
ATOM 1369 C CA . MET A 1 163 ? -4.680 13.657 -4.645 1.00 89.50 163 MET A CA 1
ATOM 1370 C C . MET A 1 163 ? -3.893 12.592 -5.423 1.00 89.50 163 MET A C 1
ATOM 1372 O O . MET A 1 163 ? -4.201 12.338 -6.588 1.00 89.50 163 MET A O 1
ATOM 1376 N N . LEU A 1 164 ? -2.899 11.947 -4.802 1.00 90.12 164 LEU A N 1
ATOM 1377 C CA . LEU A 1 164 ? -2.104 10.902 -5.459 1.00 90.12 164 LEU A CA 1
ATOM 1378 C C . LEU A 1 164 ? -2.949 9.671 -5.827 1.00 90.12 164 LEU A C 1
ATOM 1380 O O . LEU A 1 164 ? -2.794 9.128 -6.919 1.00 90.12 164 LEU A O 1
ATOM 1384 N N . ILE A 1 165 ? -3.869 9.243 -4.956 1.00 88.56 165 ILE A N 1
ATOM 1385 C CA . ILE A 1 165 ? -4.784 8.126 -5.238 1.00 88.56 165 ILE A CA 1
ATOM 1386 C C . ILE A 1 165 ? -5.719 8.479 -6.399 1.00 88.56 165 ILE A C 1
ATOM 1388 O O . ILE A 1 165 ? -5.887 7.666 -7.310 1.00 88.56 165 ILE A O 1
ATOM 1392 N N . ALA A 1 166 ? -6.291 9.686 -6.402 1.00 90.38 166 ALA A N 1
ATOM 1393 C CA . ALA A 1 166 ? -7.146 10.155 -7.490 1.00 90.38 166 ALA A CA 1
ATOM 1394 C C . ALA A 1 166 ? -6.379 10.226 -8.820 1.00 90.38 166 ALA A C 1
ATOM 1396 O O . ALA A 1 166 ? -6.890 9.801 -9.858 1.00 90.38 166 ALA A O 1
ATOM 1397 N N . PHE A 1 167 ? -5.128 10.698 -8.784 1.00 93.38 167 PHE A N 1
ATOM 1398 C CA . PHE A 1 167 ? -4.241 10.688 -9.943 1.00 93.38 167 PHE A CA 1
ATOM 1399 C C . PHE A 1 167 ? -3.999 9.264 -10.452 1.00 93.38 167 PHE A C 1
ATOM 1401 O O . PHE A 1 167 ? -4.182 9.012 -11.641 1.00 93.38 167 PHE A O 1
ATOM 1408 N N . LEU A 1 168 ? -3.633 8.330 -9.566 1.00 93.00 168 LEU A N 1
ATOM 1409 C CA . LEU A 1 168 ? -3.361 6.939 -9.930 1.00 93.00 168 LEU A CA 1
ATOM 1410 C C . LEU A 1 168 ? -4.580 6.283 -10.586 1.00 93.00 168 LEU A C 1
ATOM 1412 O O . LEU A 1 168 ? -4.439 5.632 -11.617 1.00 93.00 168 LEU A O 1
ATOM 1416 N N . GLN A 1 169 ? -5.772 6.476 -10.017 1.00 91.44 169 GLN A N 1
ATOM 1417 C CA . GLN A 1 169 ? -7.021 5.947 -10.571 1.00 91.44 169 GLN A CA 1
ATOM 1418 C C . GLN A 1 169 ? -7.291 6.509 -11.970 1.00 91.44 169 GLN A C 1
ATOM 1420 O O . GLN A 1 169 ? -7.433 5.743 -12.920 1.00 91.44 169 GLN A O 1
ATOM 1425 N N . ASN A 1 170 ? -7.259 7.834 -12.127 1.00 94.62 170 ASN A N 1
ATOM 1426 C CA . ASN A 1 170 ? -7.487 8.478 -13.420 1.00 94.62 170 ASN A CA 1
ATOM 1427 C C . ASN A 1 170 ? -6.437 8.080 -14.475 1.00 94.62 170 ASN A C 1
ATOM 1429 O O . ASN A 1 170 ? -6.775 7.831 -15.636 1.00 94.62 170 ASN A O 1
ATOM 1433 N N . HIS A 1 171 ? -5.162 7.985 -14.080 1.00 94.56 171 HIS A N 1
ATOM 1434 C CA . HIS A 1 171 ? -4.079 7.524 -14.952 1.00 94.56 171 HIS A CA 1
ATOM 1435 C C . HIS A 1 171 ? -4.343 6.096 -15.422 1.00 94.56 171 HIS A C 1
ATOM 1437 O O . HIS A 1 171 ? -4.324 5.829 -16.621 1.00 94.56 171 HIS A O 1
ATOM 1443 N N . LEU A 1 172 ? -4.654 5.182 -14.501 1.00 93.31 172 LEU A N 1
ATOM 1444 C CA . LEU A 1 172 ? -4.948 3.793 -14.841 1.00 93.31 172 LEU A CA 1
ATOM 1445 C C . LEU A 1 172 ? -6.227 3.648 -15.665 1.00 93.31 172 LEU A C 1
ATOM 1447 O O . LEU A 1 172 ? -6.276 2.766 -16.514 1.00 93.31 172 LEU A O 1
ATOM 1451 N N . ASP A 1 173 ? -7.240 4.491 -15.489 1.00 93.56 173 ASP A N 1
ATOM 1452 C CA . ASP A 1 173 ? -8.475 4.428 -16.278 1.00 93.56 173 ASP A CA 1
ATOM 1453 C C . ASP A 1 173 ? -8.247 4.836 -17.736 1.00 93.56 173 ASP A C 1
ATOM 1455 O O . ASP A 1 173 ? -8.716 4.152 -18.654 1.00 93.56 173 ASP A O 1
ATOM 1459 N N . THR A 1 174 ? -7.452 5.882 -17.952 1.00 94.69 174 THR A N 1
ATOM 1460 C CA . THR A 1 174 ? -7.203 6.485 -19.272 1.00 94.69 174 THR A CA 1
ATOM 1461 C C . THR A 1 174 ? -6.023 5.873 -20.034 1.00 94.69 174 THR A C 1
ATOM 1463 O O . THR A 1 174 ? -5.909 6.061 -21.246 1.00 94.69 174 THR A O 1
ATOM 1466 N N . SER A 1 175 ? -5.165 5.108 -19.356 1.00 95.25 175 SER A N 1
ATOM 1467 C CA . SER A 1 175 ? -3.954 4.522 -19.940 1.00 95.25 175 SER A CA 1
ATOM 1468 C C . SER A 1 175 ? -4.198 3.302 -20.834 1.00 95.25 175 SER A C 1
ATOM 1470 O O . SER A 1 175 ? -5.255 2.664 -20.808 1.00 95.25 175 SER A O 1
ATOM 1472 N N . SER A 1 176 ? -3.180 2.938 -21.621 1.00 95.69 176 SER A N 1
ATOM 1473 C CA . SER A 1 176 ? -3.211 1.746 -22.473 1.00 95.69 176 SER A CA 1
ATOM 1474 C C . SER A 1 176 ? -3.224 0.447 -21.659 1.00 95.69 176 SER A C 1
ATOM 1476 O O . SER A 1 176 ? -2.936 0.423 -20.461 1.00 95.69 176 SER A O 1
ATOM 1478 N N . LYS A 1 177 ? -3.541 -0.674 -22.318 1.00 93.88 177 LYS A N 1
ATOM 1479 C CA . LYS A 1 177 ? -3.516 -1.998 -21.674 1.00 93.88 177 LYS A CA 1
ATOM 1480 C C . LYS A 1 177 ? -2.117 -2.358 -21.174 1.00 93.88 177 LYS A C 1
ATOM 1482 O O . LYS A 1 177 ? -1.996 -2.962 -20.116 1.00 93.88 177 LYS A O 1
ATOM 1487 N N . GLU A 1 178 ? -1.087 -1.980 -21.921 1.00 93.69 178 GLU A N 1
ATOM 1488 C CA . GLU A 1 178 ? 0.317 -2.232 -21.597 1.00 93.69 178 GLU A CA 1
ATOM 1489 C C . GLU A 1 178 ? 0.734 -1.476 -20.333 1.00 93.69 178 GLU A C 1
ATOM 1491 O O . GLU A 1 178 ? 1.369 -2.057 -19.458 1.00 93.69 178 GLU A O 1
ATOM 1496 N N . GLU A 1 179 ? 0.320 -0.214 -20.205 1.00 93.62 179 GLU A N 1
ATOM 1497 C CA . GLU A 1 179 ? 0.606 0.609 -19.029 1.00 93.62 179 GLU A CA 1
ATOM 1498 C C . GLU A 1 179 ? -0.124 0.075 -17.788 1.00 93.62 179 GLU A C 1
ATOM 1500 O O . GLU A 1 179 ? 0.492 -0.112 -16.740 1.00 93.62 179 GLU A O 1
ATOM 1505 N N . LYS A 1 180 ? -1.408 -0.292 -17.918 1.00 93.62 180 LYS A N 1
ATOM 1506 C CA . LYS A 1 180 ? -2.161 -0.943 -16.831 1.00 93.62 180 LYS A CA 1
ATOM 1507 C C . LYS A 1 180 ? -1.517 -2.267 -16.406 1.00 93.62 180 LYS A C 1
ATOM 1509 O O . LYS A 1 180 ? -1.445 -2.556 -15.216 1.00 93.62 180 LYS A O 1
ATOM 1514 N N . ALA A 1 181 ? -1.004 -3.052 -17.357 1.00 92.44 181 ALA A N 1
ATOM 1515 C CA . ALA A 1 181 ? -0.371 -4.345 -17.092 1.00 92.44 181 ALA A CA 1
ATOM 1516 C C . ALA A 1 181 ? 0.951 -4.246 -16.307 1.00 92.44 181 ALA A C 1
ATOM 1518 O O . ALA A 1 181 ? 1.433 -5.262 -15.803 1.00 92.44 181 ALA A O 1
ATOM 1519 N N . ARG A 1 182 ? 1.536 -3.046 -16.167 1.00 94.12 182 ARG A N 1
ATOM 1520 C CA . ARG A 1 182 ? 2.687 -2.823 -15.276 1.00 94.12 182 ARG A CA 1
ATOM 1521 C C . ARG A 1 182 ? 2.310 -3.018 -13.807 1.00 94.12 182 ARG A C 1
ATOM 1523 O O . ARG A 1 182 ? 3.155 -3.455 -13.024 1.00 94.12 182 ARG A O 1
ATOM 1530 N N . VAL A 1 183 ? 1.054 -2.740 -13.452 1.00 93.50 183 VAL A N 1
ATOM 1531 C CA . VAL A 1 183 ? 0.460 -3.068 -12.153 1.00 93.50 183 VAL A CA 1
ATOM 1532 C C . VAL A 1 183 ? -0.096 -4.490 -12.227 1.00 93.50 183 VAL A C 1
ATOM 1534 O O . VAL A 1 183 ? -1.249 -4.711 -12.589 1.00 93.50 183 VAL A O 1
ATOM 1537 N N . ASP A 1 184 ? 0.759 -5.473 -11.933 1.00 90.56 184 ASP A N 1
ATOM 1538 C CA . ASP A 1 184 ? 0.367 -6.885 -11.949 1.00 90.56 184 ASP A CA 1
ATOM 1539 C C . ASP A 1 184 ? -0.621 -7.235 -10.819 1.00 90.56 184 ASP A C 1
ATOM 1541 O O . ASP A 1 184 ? -0.897 -6.436 -9.926 1.00 90.56 184 ASP A O 1
ATOM 1545 N N . GLU A 1 185 ? -1.150 -8.460 -10.846 1.00 88.00 185 GLU A N 1
ATOM 1546 C CA . GLU A 1 185 ? -2.116 -8.959 -9.855 1.00 88.00 185 GLU A CA 1
ATOM 1547 C C . GLU A 1 185 ? -1.627 -8.799 -8.404 1.00 88.00 185 GLU A C 1
ATOM 1549 O O . GLU A 1 185 ? -2.405 -8.440 -7.522 1.00 88.00 185 GLU A O 1
ATOM 1554 N N . ILE A 1 186 ? -0.334 -9.025 -8.155 1.00 86.44 186 ILE A N 1
ATOM 1555 C CA . ILE A 1 186 ? 0.246 -8.942 -6.811 1.00 86.44 186 ILE A CA 1
ATOM 1556 C C . ILE A 1 186 ? 0.326 -7.486 -6.362 1.00 86.44 186 ILE A C 1
ATOM 1558 O O . ILE A 1 186 ? -0.051 -7.168 -5.234 1.00 86.44 186 ILE A O 1
ATOM 1562 N N . LEU A 1 187 ? 0.817 -6.598 -7.226 1.00 89.94 187 LEU A N 1
ATOM 1563 C CA . LEU A 1 187 ? 0.915 -5.182 -6.907 1.00 89.94 187 LEU A CA 1
ATOM 1564 C C . LEU A 1 187 ? -0.474 -4.556 -6.746 1.00 89.94 187 LEU A C 1
ATOM 1566 O O . LEU A 1 187 ? -0.683 -3.784 -5.816 1.00 89.94 187 LEU A O 1
ATOM 1570 N N . TYR A 1 188 ? -1.433 -4.937 -7.591 1.00 89.50 188 TYR A N 1
ATOM 1571 C CA . TYR A 1 188 ? -2.815 -4.476 -7.501 1.00 89.50 188 TYR A CA 1
ATOM 1572 C C . TYR A 1 188 ? -3.469 -4.866 -6.170 1.00 89.50 188 TYR A C 1
ATOM 1574 O O . TYR A 1 188 ? -4.089 -4.023 -5.520 1.00 89.50 188 TYR A O 1
ATOM 1582 N N . GLN A 1 189 ? -3.300 -6.119 -5.732 1.00 86.94 189 GLN A N 1
ATOM 1583 C CA . GLN A 1 189 ? -3.831 -6.579 -4.446 1.00 86.94 189 GLN A CA 1
ATOM 1584 C C . GLN A 1 189 ? -3.236 -5.774 -3.283 1.00 86.94 189 GLN A C 1
ATOM 1586 O O . GLN A 1 189 ? -3.972 -5.261 -2.445 1.00 86.94 189 GLN A O 1
ATOM 1591 N N . LYS A 1 190 ? -1.911 -5.586 -3.274 1.00 87.06 190 LYS A N 1
ATOM 1592 C CA . LYS A 1 190 ? -1.215 -4.836 -2.216 1.00 87.06 190 LYS A CA 1
ATOM 1593 C C . LYS A 1 190 ? -1.608 -3.356 -2.193 1.00 87.06 190 LYS A C 1
ATOM 1595 O O . LYS A 1 190 ? -1.785 -2.794 -1.117 1.00 87.06 190 LYS A O 1
ATOM 1600 N N . LEU A 1 191 ? -1.786 -2.736 -3.362 1.00 87.81 191 LEU A N 1
ATOM 1601 C CA . LEU A 1 191 ? -2.303 -1.369 -3.477 1.00 87.81 191 LEU A CA 1
ATOM 1602 C C . LEU A 1 191 ? -3.740 -1.261 -2.963 1.00 87.81 191 LEU A C 1
ATOM 1604 O O . LEU A 1 191 ? -4.071 -0.284 -2.299 1.00 87.81 191 LEU A O 1
ATOM 1608 N N . SER A 1 192 ? -4.578 -2.258 -3.247 1.00 85.25 192 SER A N 1
ATOM 1609 C CA . SER A 1 192 ? -5.968 -2.288 -2.784 1.00 85.25 192 SER A CA 1
ATOM 1610 C C . SER A 1 192 ? -6.047 -2.389 -1.261 1.00 85.25 192 SER A C 1
ATOM 1612 O O . SER A 1 192 ? -6.774 -1.617 -0.638 1.00 85.25 192 SER A O 1
ATOM 1614 N N . ASP A 1 193 ? -5.256 -3.278 -0.654 1.00 82.75 193 ASP A N 1
ATOM 1615 C CA . ASP A 1 193 ? -5.187 -3.423 0.803 1.00 82.75 193 ASP A CA 1
ATOM 1616 C C . ASP A 1 193 ? -4.672 -2.134 1.459 1.00 82.75 193 ASP A C 1
ATOM 1618 O O . ASP A 1 193 ? -5.284 -1.626 2.397 1.00 82.75 193 ASP A O 1
ATOM 1622 N N . TRP A 1 194 ? -3.599 -1.547 0.921 1.00 83.69 194 TRP A N 1
ATOM 1623 C CA . TRP A 1 194 ? -3.051 -0.277 1.401 1.00 83.69 194 TRP A CA 1
ATOM 1624 C C . TRP A 1 194 ? -4.062 0.878 1.312 1.00 83.69 194 TRP A C 1
ATOM 1626 O O . TRP A 1 194 ? -4.229 1.630 2.273 1.00 83.69 194 TRP A O 1
ATOM 1636 N N . GLN A 1 195 ? -4.800 0.992 0.202 1.00 81.69 195 GLN A N 1
ATOM 1637 C CA . GLN A 1 195 ? -5.852 2.004 0.049 1.00 81.69 195 GLN A CA 1
ATOM 1638 C C . GLN A 1 195 ? -6.960 1.863 1.098 1.00 81.69 195 GLN A C 1
ATOM 1640 O O . GLN A 1 195 ? -7.553 2.868 1.489 1.00 81.69 195 GLN A O 1
ATOM 1645 N N . LEU A 1 196 ? -7.266 0.644 1.552 1.00 81.31 196 LEU A N 1
ATOM 1646 C CA . LEU A 1 196 ? -8.244 0.440 2.619 1.00 81.31 196 LEU A CA 1
ATOM 1647 C C . LEU A 1 196 ? -7.732 0.986 3.956 1.00 81.31 196 LEU A C 1
ATOM 1649 O O . LEU A 1 196 ? -8.482 1.698 4.617 1.00 81.31 196 LEU A O 1
ATOM 1653 N N . PHE A 1 197 ? -6.468 0.740 4.318 1.00 76.56 197 PHE A N 1
ATOM 1654 C CA . PHE A 1 197 ? -5.871 1.331 5.526 1.00 76.56 197 PHE A CA 1
ATOM 1655 C C . PHE A 1 197 ? -5.879 2.859 5.480 1.00 76.56 197 PHE A C 1
ATOM 1657 O O . PHE A 1 197 ? -6.272 3.504 6.448 1.00 76.56 197 PHE A O 1
ATOM 1664 N N . MET A 1 198 ? -5.526 3.435 4.330 1.00 76.81 198 MET A N 1
ATOM 1665 C CA . MET A 1 198 ? -5.534 4.884 4.122 1.00 76.81 198 MET A CA 1
ATOM 1666 C C . MET A 1 198 ? -6.919 5.509 4.304 1.00 76.81 198 MET A C 1
ATOM 1668 O O . MET A 1 198 ? -7.024 6.604 4.836 1.00 76.81 198 MET A O 1
ATOM 1672 N N . LYS A 1 199 ? -7.991 4.821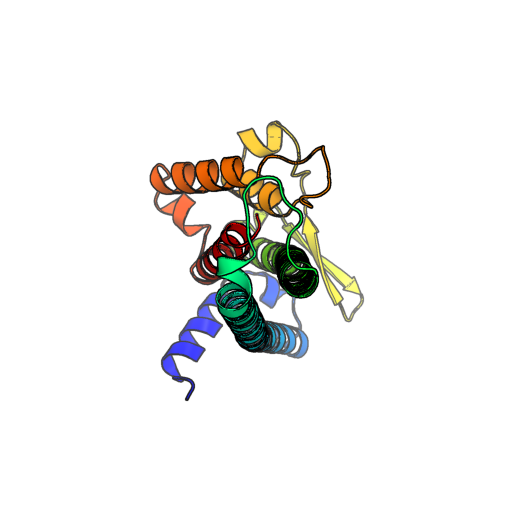 3.893 1.00 78.44 199 LYS A N 1
ATOM 1673 C CA . LYS A 1 199 ? -9.371 5.296 4.092 1.00 78.44 199 LYS A CA 1
ATOM 1674 C C . LYS A 1 199 ? -9.841 5.223 5.544 1.00 78.44 199 LYS A C 1
ATOM 1676 O O . LYS A 1 199 ? -10.850 5.839 5.872 1.00 78.44 199 LYS A O 1
ATOM 1681 N N . CYS A 1 200 ? -9.184 4.416 6.373 1.00 73.69 200 CYS A N 1
ATOM 1682 C CA . CYS A 1 200 ? -9.501 4.299 7.792 1.00 73.69 200 CYS A CA 1
ATOM 1683 C C . CYS A 1 200 ? -8.791 5.358 8.642 1.00 73.69 200 CYS A C 1
ATOM 1685 O O . CYS A 1 200 ? -9.202 5.559 9.783 1.00 73.69 200 CYS A O 1
ATOM 1687 N N . LEU A 1 201 ? -7.748 6.007 8.113 1.00 68.94 201 LEU A N 1
ATOM 1688 C CA . LEU A 1 201 ? -7.107 7.136 8.777 1.00 68.94 201 LEU A CA 1
ATOM 1689 C C . LEU A 1 201 ? -7.973 8.405 8.635 1.00 68.94 201 LEU A C 1
ATOM 1691 O O . LEU A 1 201 ? -8.552 8.609 7.564 1.00 68.94 201 LEU A O 1
ATOM 1695 N N . PRO A 1 202 ? -8.103 9.202 9.710 1.00 52.34 202 PRO A N 1
ATOM 1696 C CA . PRO A 1 202 ? -8.893 10.433 9.727 1.00 52.34 202 PRO A CA 1
ATOM 1697 C C . PRO A 1 202 ? -8.297 11.566 8.879 1.00 52.34 202 PRO A C 1
ATOM 1699 O O . PRO A 1 202 ? -7.060 11.602 8.688 1.00 52.34 202 PRO A O 1
#

Secondary structure (DSSP, 8-state):
---HHHHHHHHHHHTTSGGGGGS-HHHHHHHHHHHHHHHHHHHHHHHHHHHHHHHHHHHHHHHGGG--TTSPPPHHHHHHHHHHHHHHHHHHHHHHHHHHHHHHHSGGGGGGEEEEESSSS-EEEEESS-SSSHHHHHH-HHHHHHHHTTS-TT-TTSPPHHHHHHHHHHHHHHS-HHHHTTS-HHHHHHHHHHHHHHHH--